Protein AF-A0A395IWH4-F1 (afdb_monomer)

Foldseek 3Di:
DAPQLHPCHPVNDDWPDQDWPDADDQPQAPPWAFRTKTKTWDWDDACRNHHGFIKIKMKMWTWTWDQDPNDIDIDIDIDIDIDTPDDPDDDDDDFDADDDDDDDQDPPDDFFFDKHFQDRPPVPQDPDQSNPHWDWDDWDADPPVRDIDTDTDSARMWTKGQQQQQFAPDDDPRHTDGRRSDMDTGRDYDDPDD

Nearest PDB structures (foldseek):
  1z45-assembly1_A-2  TM=6.308E-01  e=8.284E-07  Saccharomyces cerevisiae
  5fs4-assembly1_A  TM=5.033E-01  e=2.190E+00  Acinetobacter phage AP205
  9hau-assembly1_AA  TM=4.191E-01  e=1.075E+00  Leviviridae sp.
  8uej-assembly1_IN  TM=3.261E-01  e=5.870E+00  Caulobacter phage phiCb5
  6yf9-assembly1_AA  TM=2.683E-01  e=7.307E+00  Leviviridae sp.

Secondary structure (DSSP, 8-state):
--GGGSTT-GGGSPPEEEEEEEE---TT-TT-EEEEEEEEEEEE-TTGGG--SEEEEEEEEEEEEEEETTEEEEEEEEEEEEEEE---------------------SS----EEEEES-S-GGG--S--TTSPPEEEEEEE-TTT--EEEEEESSSEEEEE--TT--B--BTTBPPB-TTS--EEEEES-TT--

Radius of gyration: 18.63 Å; Cα contacts (8 Å, |Δi|>4): 336; chains: 1; bounding box: 50×40×40 Å

Solvent-accessible surface area (backbone atoms only — not comparable to full-atom values): 12086 Å² total; per-residue (Å²): 137,68,62,80,65,29,97,76,13,73,95,74,52,87,57,50,63,82,37,82,69,50,68,50,86,51,85,87,52,78,74,62,46,77,14,55,25,36,35,35,35,43,79,46,53,61,48,54,81,74,41,84,53,31,34,50,34,39,40,35,42,31,38,33,33,32,74,56,97,90,38,83,44,81,44,78,44,77,48,80,47,78,41,78,53,93,76,89,84,90,76,81,76,89,90,76,78,63,85,93,85,87,84,69,86,52,93,82,41,68,84,46,79,46,75,46,39,75,50,74,61,62,96,72,65,59,96,70,36,84,86,46,73,64,39,81,76,46,79,49,72,41,87,89,81,67,49,73,48,75,44,65,38,46,53,45,19,28,40,37,32,40,28,73,82,40,77,43,72,59,54,96,96,41,76,59,38,49,51,45,76,49,68,49,79,44,73,30,69,61,91,82,66,97

Organism: NCBI:txid38457

Mean predicted aligned error: 8.21 Å

Structure (mmCIF, N/CA/C/O backbone):
data_AF-A0A395IWH4-F1
#
_entry.id   AF-A0A395IWH4-F1
#
loop_
_atom_site.group_PDB
_atom_site.id
_atom_site.type_symbol
_atom_site.label_atom_id
_atom_site.label_alt_id
_atom_site.label_comp_id
_atom_site.label_asym_id
_atom_site.label_entity_id
_atom_site.label_seq_id
_atom_site.pdbx_PDB_ins_code
_atom_site.Cartn_x
_atom_site.Cartn_y
_atom_site.Cartn_z
_atom_site.occupancy
_atom_site.B_iso_or_equiv
_atom_site.auth_seq_id
_atom_site.auth_comp_id
_atom_site.auth_asym_id
_atom_site.auth_atom_id
_atom_site.pdbx_PDB_model_num
ATOM 1 N N . MET A 1 1 ? 20.007 2.735 -14.013 1.00 37.28 1 MET A N 1
ATOM 2 C CA . MET A 1 1 ? 18.834 2.925 -13.137 1.00 37.28 1 MET A CA 1
ATOM 3 C C . MET A 1 1 ? 18.070 1.611 -13.089 1.00 37.28 1 MET A C 1
ATOM 5 O O . MET A 1 1 ? 17.666 1.140 -14.145 1.00 37.28 1 MET A O 1
ATOM 9 N N . ARG A 1 2 ? 17.958 0.976 -11.917 1.00 55.38 2 ARG A N 1
ATOM 10 C CA . ARG A 1 2 ? 17.081 -0.186 -11.708 1.00 55.38 2 ARG A CA 1
ATOM 11 C C . ARG A 1 2 ? 15.807 0.338 -11.050 1.00 55.38 2 ARG A C 1
ATOM 13 O O . ARG A 1 2 ? 15.840 0.705 -9.884 1.00 55.38 2 ARG A O 1
ATOM 20 N N . LEU A 1 3 ? 14.730 0.469 -11.822 1.00 58.72 3 LEU A N 1
ATOM 21 C CA . LEU A 1 3 ? 13.421 0.858 -11.289 1.00 58.72 3 LEU A CA 1
ATOM 22 C C . LEU A 1 3 ? 12.760 -0.361 -10.635 1.00 58.72 3 LEU A C 1
ATOM 24 O O . LEU A 1 3 ? 12.904 -1.473 -11.143 1.00 58.72 3 LEU A O 1
ATOM 28 N N . HIS A 1 4 ? 12.055 -0.145 -9.522 1.00 72.19 4 HIS A N 1
ATOM 29 C CA . HIS A 1 4 ? 11.241 -1.156 -8.827 1.00 72.19 4 HIS A CA 1
ATOM 30 C C . HIS A 1 4 ? 11.964 -2.485 -8.517 1.00 72.19 4 HIS A C 1
ATOM 32 O O . HIS A 1 4 ? 11.396 -3.565 -8.678 1.00 72.19 4 HIS A O 1
ATOM 38 N N . GLY A 1 5 ? 13.231 -2.417 -8.094 1.00 65.56 5 GLY A N 1
ATOM 39 C CA . GLY A 1 5 ? 14.006 -3.603 -7.706 1.00 65.56 5 GLY A CA 1
ATOM 40 C C . GLY A 1 5 ? 14.565 -4.421 -8.876 1.00 65.56 5 GLY A C 1
ATOM 41 O O . GLY A 1 5 ? 14.992 -5.549 -8.673 1.00 65.56 5 GLY A O 1
ATOM 42 N N . GLY A 1 6 ? 14.581 -3.873 -10.097 1.00 75.06 6 GLY A N 1
ATOM 43 C CA . GLY A 1 6 ? 15.225 -4.502 -11.252 1.00 75.06 6 GLY A CA 1
ATOM 44 C C . GLY A 1 6 ? 14.256 -5.131 -12.256 1.00 75.06 6 GLY A C 1
ATOM 45 O O . GLY A 1 6 ? 13.043 -4.927 -12.226 1.00 75.06 6 GLY A O 1
ATOM 46 N N . VAL A 1 7 ? 14.802 -5.877 -13.216 1.00 77.50 7 VAL A N 1
ATOM 47 C CA . VAL A 1 7 ? 14.049 -6.452 -14.341 1.00 77.50 7 VAL A CA 1
ATOM 48 C C . VAL A 1 7 ? 13.028 -7.475 -13.840 1.00 77.50 7 VAL A C 1
ATOM 50 O O . VAL A 1 7 ? 11.881 -7.467 -14.308 1.00 77.50 7 VAL A O 1
ATOM 53 N N . LYS A 1 8 ? 13.416 -8.311 -12.869 1.00 82.62 8 LYS A N 1
ATOM 54 C CA . LYS A 1 8 ? 12.564 -9.290 -12.178 1.00 82.62 8 LYS A CA 1
ATOM 55 C C . LYS A 1 8 ? 12.389 -8.966 -10.688 1.00 82.62 8 LYS A C 1
ATOM 57 O O . LYS A 1 8 ? 12.421 -9.874 -9.860 1.00 82.62 8 LYS A O 1
ATOM 62 N N . GLY A 1 9 ? 12.156 -7.692 -10.361 1.00 77.12 9 GLY A N 1
ATOM 63 C CA . GLY A 1 9 ? 11.830 -7.269 -8.994 1.00 77.12 9 GLY A CA 1
ATOM 64 C C . GLY A 1 9 ? 10.640 -8.035 -8.390 1.00 77.12 9 GLY A C 1
ATOM 65 O O . GLY A 1 9 ? 9.872 -8.694 -9.102 1.00 77.12 9 GLY A O 1
ATOM 66 N N . TRP A 1 10 ? 10.460 -7.944 -7.070 1.00 82.50 10 TRP A N 1
ATOM 67 C CA . TRP A 1 10 ? 9.564 -8.826 -6.302 1.00 82.50 10 TRP A CA 1
ATOM 68 C C . TRP A 1 10 ? 8.105 -8.874 -6.785 1.00 82.50 10 TRP A C 1
ATOM 70 O O . TRP A 1 10 ? 7.449 -9.904 -6.633 1.00 82.50 10 TRP A O 1
ATOM 80 N N . GLY A 1 11 ? 7.604 -7.815 -7.433 1.00 79.19 11 GLY A N 1
ATOM 81 C CA . GLY A 1 11 ? 6.266 -7.792 -8.044 1.00 79.19 11 GLY A CA 1
ATOM 82 C C . GLY A 1 11 ? 6.068 -8.781 -9.205 1.00 79.19 11 GLY A C 1
ATOM 83 O O . GLY A 1 11 ? 4.940 -9.003 -9.633 1.00 79.19 11 GLY A O 1
ATOM 84 N N . LYS A 1 12 ? 7.146 -9.389 -9.719 1.00 82.56 12 LYS A N 1
ATOM 85 C CA . LYS A 1 12 ? 7.128 -10.409 -10.786 1.00 82.56 12 LYS A CA 1
ATOM 86 C C . LYS A 1 12 ? 7.523 -11.803 -10.288 1.00 82.56 12 LYS A C 1
ATOM 88 O O . LYS A 1 12 ? 7.665 -12.726 -11.091 1.00 82.56 12 LYS A O 1
ATOM 93 N N . ARG A 1 13 ? 7.759 -11.957 -8.984 1.00 86.06 13 ARG A N 1
ATOM 94 C CA . ARG A 1 13 ? 8.186 -13.214 -8.361 1.00 86.06 13 ARG A CA 1
ATOM 95 C C . ARG A 1 13 ? 6.979 -13.991 -7.842 1.00 86.06 13 ARG A C 1
ATOM 97 O O . ARG A 1 13 ? 5.959 -13.416 -7.478 1.00 86.06 13 ARG A O 1
ATOM 104 N N . PHE A 1 14 ? 7.122 -15.312 -7.768 1.00 90.56 14 PHE A N 1
ATOM 105 C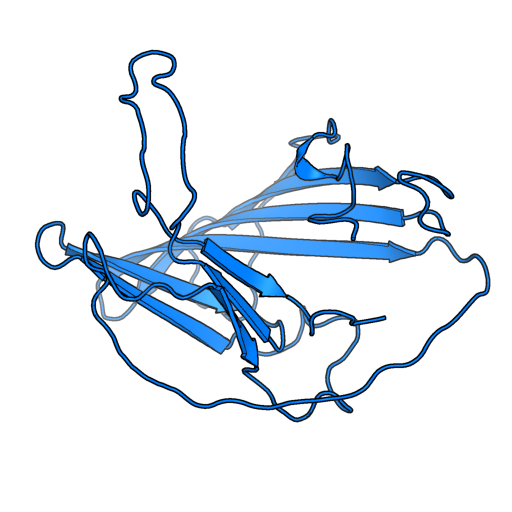 CA . PHE A 1 14 ? 6.177 -16.151 -7.036 1.00 90.56 14 PHE A CA 1
ATOM 106 C C . PHE A 1 14 ? 6.479 -16.083 -5.541 1.00 90.56 14 PHE A C 1
ATOM 108 O O . PHE A 1 14 ? 7.600 -16.368 -5.119 1.00 90.56 14 PHE A O 1
ATOM 115 N N . TRP A 1 15 ? 5.466 -15.725 -4.759 1.00 93.31 15 TRP A N 1
ATOM 116 C CA . TRP A 1 15 ? 5.522 -15.693 -3.303 1.00 93.31 15 TRP A CA 1
ATOM 117 C C . TRP A 1 15 ? 4.958 -16.990 -2.725 1.00 93.31 15 TRP A C 1
ATOM 119 O O . TRP A 1 15 ? 4.010 -17.564 -3.262 1.00 93.31 15 TRP A O 1
ATOM 129 N N . GLN A 1 16 ? 5.515 -17.443 -1.606 1.00 96.31 16 GLN A N 1
ATOM 130 C CA . GLN A 1 16 ? 4.918 -18.502 -0.801 1.00 96.31 16 GLN A CA 1
ATOM 131 C C . GLN A 1 16 ? 3.680 -17.949 -0.088 1.00 96.31 16 GLN A C 1
ATOM 133 O O . GLN A 1 16 ? 3.757 -16.901 0.552 1.00 96.31 16 GLN A O 1
ATOM 138 N N . GLY A 1 17 ? 2.553 -18.656 -0.171 1.00 93.94 17 GLY A N 1
ATOM 139 C CA . GLY A 1 17 ? 1.269 -18.228 0.389 1.00 93.94 17 GLY A CA 1
ATOM 140 C C . GLY A 1 17 ? 0.144 -18.228 -0.658 1.00 93.94 17 GLY A C 1
ATOM 141 O O . GLY A 1 17 ? 0.325 -18.784 -1.741 1.00 93.94 17 GLY A O 1
ATOM 142 N N . PRO A 1 18 ? -1.022 -17.632 -0.347 1.00 94.81 18 PRO A N 1
ATOM 143 C CA . PRO A 1 18 ? -1.354 -17.012 0.938 1.00 94.81 18 PRO A CA 1
ATOM 144 C C . PRO A 1 18 ? -1.459 -18.046 2.066 1.00 94.81 18 PRO A C 1
ATOM 146 O O . PRO A 1 18 ? -2.056 -19.109 1.895 1.00 94.81 18 PRO A O 1
ATOM 149 N N . LYS A 1 19 ? -0.923 -17.721 3.245 1.00 97.25 19 LYS A N 1
ATOM 150 C CA . LYS A 1 19 ? -1.136 -18.492 4.478 1.00 97.25 19 LYS A CA 1
ATOM 151 C C . LYS A 1 19 ? -2.060 -17.719 5.410 1.00 97.25 19 LYS A C 1
ATOM 153 O O . LYS A 1 19 ? -1.786 -16.566 5.718 1.00 97.25 19 LYS A O 1
ATOM 158 N N . LEU A 1 20 ? -3.125 -18.352 5.903 1.00 96.44 20 LEU A N 1
ATOM 159 C CA . LEU A 1 20 ? -3.961 -17.761 6.951 1.00 96.44 20 LEU A CA 1
ATOM 160 C C . LEU A 1 20 ? -3.145 -17.605 8.240 1.00 96.44 20 LEU A C 1
ATOM 162 O O . LEU A 1 20 ? -2.591 -18.583 8.746 1.00 96.44 20 LEU A O 1
ATOM 166 N N . VAL A 1 21 ? -3.102 -16.386 8.779 1.00 96.38 21 VAL A N 1
ATOM 167 C CA . VAL A 1 21 ? -2.396 -16.064 10.036 1.00 96.38 21 VAL A CA 1
ATOM 168 C C . VAL A 1 21 ? -3.345 -15.608 11.145 1.00 96.38 21 VAL A C 1
ATOM 170 O O . VAL A 1 21 ? -2.930 -15.011 12.134 1.00 96.38 21 VAL A O 1
ATOM 173 N N . GLY A 1 22 ? -4.625 -15.956 11.004 1.00 95.06 22 GLY A N 1
ATOM 174 C CA . GLY A 1 22 ? -5.661 -15.677 11.990 1.00 95.06 22 GLY A CA 1
ATOM 175 C C . GLY A 1 22 ? -6.139 -14.232 11.943 1.00 95.06 22 GLY A C 1
ATOM 176 O O . GLY A 1 22 ? -6.049 -13.574 10.908 1.00 95.06 22 GLY A O 1
ATOM 177 N N . LYS A 1 23 ? -6.699 -13.775 13.065 1.00 96.25 23 LYS A N 1
ATOM 178 C CA . LYS A 1 23 ? -7.136 -12.391 13.227 1.00 96.25 23 LYS A CA 1
ATOM 179 C C . LYS A 1 23 ? -6.006 -11.542 13.787 1.00 96.25 23 LYS A C 1
ATOM 181 O O . LYS A 1 23 ? -5.387 -11.945 14.771 1.00 96.25 23 LYS A O 1
ATOM 186 N N . ARG A 1 24 ? -5.767 -10.379 13.189 1.00 94.25 24 ARG A N 1
ATOM 187 C CA . ARG A 1 24 ? -4.801 -9.386 13.669 1.00 94.25 24 ARG A CA 1
ATOM 188 C C . ARG A 1 24 ? -5.475 -8.036 13.860 1.00 94.25 24 ARG A C 1
ATOM 190 O O . ARG A 1 24 ? -6.416 -7.685 13.151 1.00 94.25 24 ARG A O 1
ATOM 197 N N . GLU A 1 25 ? -4.947 -7.275 14.805 1.00 93.12 25 GLU A N 1
ATOM 198 C CA . GLU A 1 25 ? -5.228 -5.847 14.919 1.00 93.12 25 GLU A CA 1
ATOM 199 C C . GLU A 1 25 ? -4.341 -5.062 13.943 1.00 93.12 25 GLU A C 1
ATOM 201 O O . GLU A 1 25 ? -3.308 -5.559 13.485 1.00 93.12 25 GLU A O 1
ATOM 206 N N . ILE A 1 26 ? -4.747 -3.834 13.623 1.00 89.75 26 ILE A N 1
ATOM 207 C CA . ILE A 1 26 ? -3.923 -2.880 12.876 1.00 89.75 26 ILE A CA 1
ATOM 208 C C . ILE A 1 26 ? -3.542 -1.771 13.865 1.00 89.75 26 ILE A C 1
ATOM 210 O O . ILE A 1 26 ? -4.442 -1.071 14.338 1.00 89.75 26 ILE A O 1
ATOM 214 N N . PRO A 1 27 ? -2.250 -1.600 14.208 1.00 87.62 27 PRO A N 1
ATOM 215 C CA . PRO A 1 27 ? -1.815 -0.531 15.102 1.00 87.62 27 PRO A CA 1
ATOM 216 C C . PRO A 1 27 ? -2.345 0.836 14.653 1.00 87.62 27 PRO A C 1
ATOM 218 O O . PRO A 1 27 ? -2.270 1.185 13.479 1.00 87.62 27 PRO A O 1
ATOM 221 N N . GLY A 1 28 ? -2.920 1.600 15.584 1.00 86.25 28 GLY A N 1
ATOM 222 C CA . GLY A 1 28 ? -3.538 2.900 15.295 1.00 86.25 28 GLY A CA 1
ATOM 223 C C . GLY A 1 28 ? -4.963 2.847 14.722 1.00 86.25 28 GLY A C 1
ATOM 224 O O . GLY A 1 28 ? -5.556 3.902 14.508 1.00 86.25 28 GLY A O 1
ATOM 225 N N . VAL A 1 29 ? -5.543 1.659 14.507 1.00 89.81 29 VAL A N 1
ATOM 226 C CA . VAL A 1 29 ? -6.947 1.485 14.095 1.00 89.81 29 VAL A CA 1
ATOM 227 C C . VAL A 1 29 ? -7.752 0.873 15.241 1.00 89.81 29 VAL A C 1
ATOM 229 O O . VAL A 1 29 ? -7.743 -0.335 15.466 1.00 89.81 29 VAL A O 1
ATOM 232 N N . GLU A 1 30 ? -8.482 1.714 15.968 1.00 91.00 30 GLU A N 1
ATOM 233 C CA . GLU A 1 30 ? -9.310 1.279 17.096 1.00 91.00 30 GLU A CA 1
ATOM 234 C C . GLU A 1 30 ? -10.661 0.704 16.647 1.00 91.00 30 GLU A C 1
ATOM 236 O O . GLU A 1 30 ? -11.307 1.230 15.740 1.00 91.00 30 GLU A O 1
ATOM 241 N N . GLY A 1 31 ? -11.137 -0.350 17.318 1.00 91.88 31 GLY A N 1
ATOM 242 C CA . GLY A 1 31 ? -12.472 -0.907 17.068 1.00 91.88 31 GLY A CA 1
ATOM 243 C C . GLY A 1 31 ? -12.623 -1.597 15.709 1.00 91.88 31 GLY A C 1
ATOM 244 O O . GLY A 1 31 ? -13.700 -1.544 15.114 1.00 91.88 31 GLY A O 1
ATOM 245 N N . LEU A 1 32 ? -11.552 -2.217 15.203 1.00 95.00 32 LEU A N 1
ATOM 246 C CA . LEU A 1 32 ? -11.588 -3.015 13.980 1.00 95.00 32 LEU A CA 1
ATOM 247 C C . LEU A 1 32 ? -12.459 -4.270 14.182 1.00 95.00 32 LEU A C 1
ATOM 249 O O . LEU A 1 32 ? -12.134 -5.159 14.965 1.00 95.00 32 LEU A O 1
ATOM 253 N N . GLU A 1 33 ? -13.557 -4.362 13.441 1.00 95.62 33 GLU A N 1
ATOM 254 C CA . GLU A 1 33 ? -14.378 -5.564 13.317 1.00 95.62 33 GLU A CA 1
ATOM 255 C C . GLU A 1 33 ? -13.847 -6.435 12.163 1.00 95.62 33 GLU A C 1
ATOM 257 O O . GLU A 1 33 ? -13.644 -5.951 11.048 1.00 95.62 33 GLU A O 1
ATOM 262 N N . GLY A 1 34 ? -13.641 -7.734 12.402 1.00 93.81 34 GLY A N 1
ATOM 263 C CA . GLY A 1 34 ? -13.010 -8.647 11.436 1.00 93.81 34 GLY A CA 1
ATOM 264 C C . GLY A 1 34 ? -11.556 -8.918 11.806 1.00 93.81 34 GLY A C 1
ATOM 265 O O . GLY A 1 34 ? -11.305 -9.469 12.881 1.00 93.81 34 GLY A O 1
ATOM 266 N N . GLY A 1 35 ? -10.625 -8.541 10.929 1.00 94.25 35 GLY A N 1
ATOM 267 C CA . GLY A 1 35 ? -9.184 -8.674 11.138 1.00 94.25 35 GLY A CA 1
ATOM 268 C C . GLY A 1 35 ? -8.586 -9.927 10.513 1.00 94.25 35 GLY A C 1
ATOM 269 O O . GLY A 1 35 ? -7.460 -10.270 10.846 1.00 94.25 35 GLY A O 1
ATOM 270 N N . GLU A 1 36 ? -9.315 -10.644 9.654 1.00 96.94 36 GLU A N 1
ATOM 271 C CA . GLU A 1 36 ? -8.791 -11.815 8.954 1.00 96.94 36 GLU A CA 1
ATOM 272 C C . GLU A 1 36 ? -7.544 -11.444 8.141 1.00 96.94 36 GLU A C 1
ATOM 274 O O . GLU A 1 36 ? -7.566 -10.514 7.325 1.00 96.94 36 GLU A O 1
ATOM 279 N N . SER A 1 37 ? -6.464 -12.195 8.365 1.00 96.44 37 SER A N 1
ATOM 280 C CA . SER A 1 37 ? -5.157 -11.886 7.801 1.00 96.44 37 SER A CA 1
ATOM 281 C C . SER A 1 37 ? -4.553 -13.038 7.008 1.00 96.44 37 SER A C 1
ATOM 283 O O . SER A 1 37 ? -4.650 -14.213 7.387 1.00 96.44 37 SER A O 1
ATOM 285 N N . VAL A 1 38 ? -3.854 -12.678 5.932 1.00 96.94 38 VAL A N 1
ATOM 286 C CA . VAL A 1 38 ? -3.044 -13.590 5.119 1.00 96.94 38 VAL A CA 1
ATOM 287 C C . VAL A 1 38 ? -1.607 -13.097 5.022 1.00 96.94 38 VAL A C 1
ATOM 289 O O . VAL A 1 38 ? -1.363 -11.903 4.877 1.00 96.94 38 VAL A O 1
ATOM 292 N N . GLU A 1 39 ? -0.663 -14.027 5.087 1.00 96.44 39 GLU A N 1
ATOM 293 C CA . GLU A 1 39 ? 0.768 -13.776 4.947 1.00 96.44 39 GLU A CA 1
ATOM 294 C C . GLU A 1 39 ? 1.281 -14.344 3.622 1.00 96.44 39 GLU A C 1
ATOM 296 O O . GLU A 1 39 ? 0.935 -15.466 3.227 1.00 96.44 39 GLU A O 1
ATOM 301 N N . PHE A 1 40 ? 2.147 -13.570 2.976 1.00 94.19 40 PHE A N 1
ATOM 302 C CA . PHE A 1 40 ? 2.987 -13.984 1.864 1.00 94.19 40 PHE A C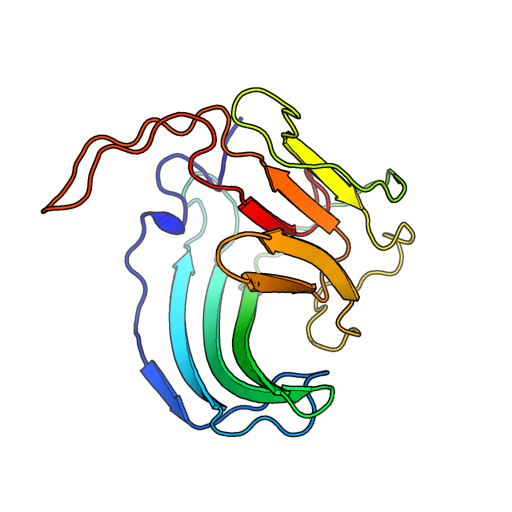A 1
ATOM 303 C C . PHE A 1 40 ? 4.452 -13.893 2.281 1.00 94.19 40 PHE A C 1
ATOM 305 O O . PHE A 1 40 ? 4.825 -12.986 3.024 1.00 94.19 40 PHE A O 1
ATOM 312 N N . ARG A 1 41 ? 5.289 -14.811 1.792 1.00 92.19 41 ARG A N 1
ATOM 313 C CA . ARG A 1 41 ? 6.738 -14.800 2.034 1.00 92.19 41 ARG A CA 1
ATOM 314 C C . ARG A 1 41 ? 7.534 -14.962 0.750 1.00 92.19 41 ARG A C 1
ATOM 316 O O . ARG A 1 41 ? 7.135 -15.712 -0.140 1.00 92.19 41 ARG A O 1
ATOM 323 N N . LEU A 1 42 ? 8.681 -14.307 0.686 1.00 90.75 42 LEU A N 1
ATOM 324 C CA . LEU A 1 42 ? 9.655 -14.433 -0.387 1.00 90.75 42 LEU A CA 1
ATOM 325 C C . LEU A 1 42 ? 11.046 -14.468 0.239 1.00 90.75 42 LEU A C 1
ATOM 327 O O . LEU A 1 42 ? 11.339 -13.683 1.133 1.00 90.75 42 LEU A O 1
ATOM 331 N N . ARG A 1 43 ? 11.890 -15.374 -0.245 1.00 88.75 43 ARG A N 1
ATOM 332 C CA . ARG A 1 43 ? 13.324 -15.333 0.020 1.00 88.75 43 ARG A CA 1
ATOM 333 C C . ARG A 1 43 ? 14.018 -14.799 -1.225 1.00 88.75 43 ARG A C 1
ATOM 335 O O . ARG A 1 43 ? 13.784 -15.331 -2.313 1.00 88.75 43 ARG A O 1
ATOM 342 N N . ASP A 1 44 ? 14.805 -13.749 -1.050 1.00 83.81 44 ASP A N 1
ATOM 343 C CA . ASP A 1 44 ? 15.610 -13.111 -2.088 1.00 83.81 44 ASP A CA 1
ATOM 344 C C . ASP A 1 44 ? 17.078 -13.405 -1.785 1.00 83.81 44 ASP A C 1
ATOM 346 O O . ASP A 1 44 ? 17.592 -12.982 -0.753 1.00 83.81 44 ASP A O 1
ATOM 350 N N . GLU A 1 45 ? 17.714 -14.238 -2.604 1.00 86.50 45 GLU A N 1
ATOM 351 C CA . GLU A 1 45 ? 19.067 -14.735 -2.334 1.00 86.50 45 GLU A CA 1
ATOM 352 C C . GLU A 1 45 ? 20.131 -13.684 -2.694 1.00 86.50 45 GLU A C 1
ATOM 354 O O . GLU A 1 45 ? 19.916 -12.838 -3.561 1.00 86.50 45 GLU A O 1
ATOM 359 N N . ASP A 1 46 ? 21.307 -13.773 -2.067 1.00 81.06 46 ASP A N 1
ATOM 360 C CA . ASP A 1 46 ? 22.441 -12.883 -2.361 1.00 81.06 46 ASP A CA 1
ATOM 361 C C . ASP A 1 46 ? 22.757 -12.813 -3.866 1.00 81.06 46 ASP A C 1
ATOM 363 O O . ASP A 1 46 ? 22.905 -13.830 -4.552 1.00 81.06 46 ASP A O 1
ATOM 367 N N . GLY A 1 47 ? 22.871 -11.588 -4.383 1.00 78.12 47 GLY A N 1
ATOM 368 C CA . GLY A 1 47 ? 23.162 -11.305 -5.784 1.00 78.12 47 GLY A CA 1
ATOM 369 C C . GLY A 1 47 ? 21.941 -11.284 -6.710 1.00 78.12 47 GLY A C 1
ATOM 370 O O . GLY A 1 47 ? 22.108 -10.961 -7.893 1.00 78.12 47 GLY A O 1
ATOM 371 N N . GLU A 1 48 ? 20.730 -11.581 -6.224 1.00 77.19 48 GLU A N 1
ATOM 372 C CA . GLU A 1 48 ? 19.493 -11.472 -7.011 1.00 77.19 48 GLU A CA 1
ATOM 373 C C . GLU A 1 48 ? 19.269 -10.036 -7.494 1.00 77.19 48 GLU A C 1
ATOM 375 O O . GLU A 1 48 ? 19.497 -9.055 -6.786 1.00 77.19 48 GLU A O 1
ATOM 380 N N . GLU A 1 49 ? 18.926 -9.906 -8.779 1.00 82.69 49 GLU A N 1
ATOM 381 C CA . GLU A 1 49 ? 18.906 -8.626 -9.501 1.00 82.69 49 GLU A CA 1
ATOM 382 C C . GLU A 1 49 ? 20.160 -7.758 -9.266 1.00 82.69 49 GLU A C 1
ATOM 384 O O . GLU A 1 49 ? 20.113 -6.563 -9.521 1.00 82.69 49 GLU A O 1
ATOM 389 N N . GLY A 1 50 ? 21.291 -8.345 -8.844 1.00 76.81 50 GLY A N 1
ATOM 390 C CA . GLY A 1 50 ? 22.562 -7.699 -8.522 1.00 76.81 50 GLY A CA 1
ATOM 391 C C . GLY A 1 50 ? 22.598 -6.901 -7.215 1.00 76.81 50 GLY A C 1
ATOM 392 O O . GLY A 1 50 ? 23.412 -5.977 -7.145 1.00 76.81 50 GLY A O 1
ATOM 393 N N . TYR A 1 51 ? 21.728 -7.196 -6.246 1.00 76.56 51 TYR A N 1
ATOM 394 C CA . TYR A 1 51 ? 21.765 -6.634 -4.891 1.00 76.56 51 TYR A CA 1
ATOM 395 C C . TYR A 1 51 ? 22.490 -7.594 -3.932 1.00 76.56 51 TYR A C 1
ATOM 397 O O . TYR A 1 51 ? 22.288 -8.802 -4.035 1.00 76.56 51 TYR A O 1
ATOM 405 N N . PRO A 1 52 ? 23.376 -7.098 -3.048 1.00 79.44 52 PRO A N 1
ATOM 406 C CA . PRO A 1 52 ? 24.059 -7.943 -2.077 1.00 79.44 52 PRO A CA 1
ATOM 407 C C . PRO A 1 52 ? 23.146 -8.306 -0.902 1.00 79.44 52 PRO A C 1
ATOM 409 O O . PRO A 1 52 ? 22.270 -7.526 -0.525 1.00 79.44 52 PRO A O 1
ATOM 412 N N . GLY A 1 53 ? 23.435 -9.446 -0.288 1.00 75.56 53 GLY A N 1
ATOM 413 C CA . GLY A 1 53 ? 22.779 -9.928 0.918 1.00 75.56 53 GLY A CA 1
ATOM 414 C C . GLY A 1 53 ? 21.541 -10.761 0.625 1.00 75.56 53 GLY A C 1
ATOM 415 O O . GLY A 1 53 ? 20.868 -10.604 -0.389 1.00 75.56 53 GLY A O 1
ATOM 416 N N . THR A 1 54 ? 21.250 -11.693 1.531 1.00 78.75 54 THR A N 1
ATOM 417 C CA . THR A 1 54 ? 20.032 -12.504 1.456 1.00 78.75 54 THR A CA 1
ATOM 418 C C . THR A 1 54 ? 18.947 -11.892 2.331 1.00 78.75 54 THR A C 1
ATOM 420 O O . THR A 1 54 ? 19.191 -11.572 3.497 1.00 78.75 54 THR A O 1
ATOM 423 N N . LEU A 1 55 ? 17.741 -11.765 1.783 1.00 78.19 55 LEU A N 1
ATOM 424 C CA . LEU A 1 55 ? 16.581 -11.196 2.458 1.00 78.19 55 LEU A CA 1
ATOM 425 C C . LEU A 1 55 ? 15.486 -12.246 2.633 1.00 78.19 55 LEU A C 1
ATOM 427 O O . LEU A 1 55 ? 15.060 -12.889 1.674 1.00 78.19 55 LEU A O 1
ATOM 431 N N . ASP A 1 56 ? 14.971 -12.359 3.855 1.00 78.88 56 ASP A N 1
ATOM 432 C CA . ASP A 1 56 ? 13.674 -12.984 4.102 1.00 78.88 56 ASP A CA 1
ATOM 433 C C . ASP A 1 56 ? 12.616 -11.883 4.205 1.00 78.88 56 ASP A C 1
ATOM 435 O O . ASP A 1 56 ? 12.637 -11.046 5.113 1.00 78.88 56 ASP A O 1
ATOM 439 N N . VAL A 1 57 ? 11.686 -11.883 3.255 1.00 84.38 57 VAL A N 1
ATOM 440 C CA . VAL A 1 57 ? 10.626 -10.885 3.120 1.00 84.38 57 VAL A CA 1
ATOM 441 C C . VAL A 1 57 ? 9.287 -11.516 3.463 1.00 84.38 57 VAL A C 1
ATOM 443 O O . VAL A 1 57 ? 8.963 -12.618 3.012 1.00 84.38 57 VAL A O 1
ATOM 446 N N . SER A 1 58 ? 8.467 -10.798 4.222 1.00 85.62 58 SER A N 1
ATOM 447 C CA . SER A 1 58 ? 7.070 -11.151 4.439 1.00 85.62 58 SER A CA 1
ATOM 448 C C . SER A 1 58 ? 6.152 -9.944 4.301 1.00 85.62 58 SER A C 1
ATOM 450 O O . SER A 1 58 ? 6.526 -8.815 4.621 1.00 85.62 58 SER A O 1
ATOM 452 N N . VAL A 1 59 ? 4.947 -10.196 3.791 1.00 88.12 59 VAL A N 1
ATOM 453 C CA . VAL A 1 59 ? 3.877 -9.204 3.673 1.00 88.12 59 VAL A CA 1
ATOM 454 C C . VAL A 1 59 ? 2.627 -9.792 4.304 1.00 88.12 59 VAL A C 1
ATOM 456 O O . VAL A 1 59 ? 2.191 -10.880 3.918 1.00 88.12 59 VAL A O 1
ATOM 459 N N . VAL A 1 60 ? 2.037 -9.077 5.256 1.00 90.88 60 VA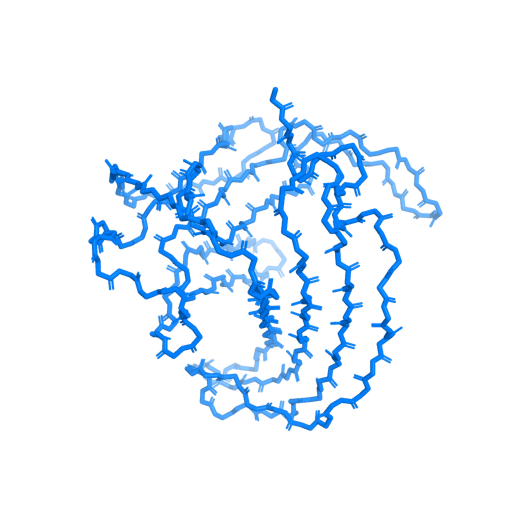L A N 1
ATOM 460 C CA . VAL A 1 60 ? 0.764 -9.452 5.871 1.00 90.88 60 VAL A CA 1
ATOM 461 C C . VAL A 1 60 ? -0.312 -8.467 5.445 1.00 90.88 60 VAL A C 1
ATOM 463 O O . VAL A 1 60 ? -0.188 -7.263 5.659 1.00 90.88 60 VAL A O 1
ATOM 466 N N . TYR A 1 61 ? -1.394 -8.995 4.881 1.00 91.31 61 TYR A N 1
ATOM 467 C CA . TYR A 1 61 ? -2.611 -8.242 4.606 1.00 91.31 61 TYR A CA 1
ATOM 468 C C . TYR A 1 61 ? -3.638 -8.551 5.684 1.00 91.31 61 TYR A C 1
ATOM 470 O O . TYR A 1 61 ? -3.900 -9.722 5.953 1.00 91.31 61 TYR A O 1
ATOM 478 N N . THR A 1 62 ? -4.246 -7.516 6.255 1.00 93.44 62 THR A N 1
ATOM 479 C CA . THR A 1 62 ? -5.320 -7.619 7.252 1.00 93.44 62 THR A CA 1
ATOM 480 C C . THR A 1 62 ? -6.516 -6.826 6.759 1.00 93.44 62 THR A C 1
ATOM 482 O O . THR A 1 62 ? -6.378 -5.649 6.436 1.00 93.44 62 THR A O 1
ATOM 485 N N . THR A 1 63 ? -7.700 -7.433 6.711 1.00 95.56 63 THR A N 1
ATOM 486 C CA . THR A 1 63 ? -8.924 -6.721 6.320 1.00 95.56 63 THR A CA 1
ATOM 487 C C . THR A 1 63 ? -9.923 -6.652 7.460 1.00 95.56 63 THR A C 1
ATOM 489 O O . THR A 1 63 ? -10.023 -7.557 8.285 1.00 95.56 63 THR A O 1
ATOM 492 N N . GLY A 1 64 ? -10.688 -5.570 7.503 1.00 95.44 64 GLY A N 1
ATOM 493 C CA . GLY A 1 64 ? -11.773 -5.432 8.455 1.00 95.44 64 GLY A CA 1
ATOM 494 C C . GLY A 1 64 ? -12.660 -4.240 8.149 1.00 95.44 64 GLY A C 1
ATOM 495 O O . GLY A 1 64 ? -12.584 -3.611 7.088 1.00 95.44 64 GLY A O 1
ATOM 496 N N . LYS A 1 65 ? -13.528 -3.942 9.104 1.00 96.50 65 LYS A N 1
ATOM 497 C CA . LYS A 1 65 ? -14.440 -2.809 9.092 1.00 96.50 65 LYS A CA 1
ATOM 498 C C . LYS A 1 65 ? -14.240 -1.982 10.348 1.00 96.50 65 LYS A C 1
ATOM 500 O O . LYS A 1 65 ? -13.902 -2.516 11.395 1.00 96.50 65 LYS A O 1
ATOM 505 N N . GLN A 1 66 ? -14.483 -0.687 10.254 1.00 94.00 66 GLN A N 1
ATOM 506 C CA . GLN A 1 66 ? -14.428 0.220 11.396 1.00 94.00 66 GLN A CA 1
ATOM 507 C C . GLN A 1 66 ? -15.615 1.177 11.329 1.00 94.00 66 GLN A C 1
ATOM 509 O O . GLN A 1 66 ? -16.103 1.490 10.242 1.00 94.00 66 GLN A O 1
ATOM 514 N N . LYS A 1 67 ? -16.085 1.665 12.479 1.00 92.50 67 LYS A N 1
ATOM 515 C CA . LYS A 1 67 ? -17.025 2.789 12.524 1.00 92.50 67 LYS A CA 1
ATOM 516 C C . LYS A 1 67 ? -16.273 4.087 12.774 1.00 92.50 67 LYS A C 1
ATOM 518 O O . LYS A 1 67 ? -15.697 4.265 13.840 1.00 92.50 67 LYS A O 1
ATOM 523 N N . LEU A 1 68 ? -16.347 5.017 11.827 1.00 86.12 68 LEU A N 1
ATOM 524 C CA . LEU A 1 68 ? -15.771 6.353 11.948 1.00 86.12 68 LEU A CA 1
ATOM 525 C C . LEU A 1 68 ? -16.854 7.401 11.680 1.00 86.12 68 LEU A C 1
ATOM 527 O O . LEU A 1 68 ? -17.529 7.364 10.652 1.00 86.12 68 LEU A O 1
ATOM 531 N N . GLY A 1 69 ? -17.075 8.315 12.631 1.00 85.94 69 GLY A N 1
ATOM 532 C CA . GLY A 1 69 ? -18.106 9.357 12.502 1.00 85.94 69 GLY A CA 1
ATOM 533 C C . GLY A 1 69 ? -19.520 8.807 12.261 1.00 85.94 69 GLY A C 1
ATOM 534 O O . GLY A 1 69 ? -20.295 9.402 11.516 1.00 85.94 69 GLY A O 1
ATOM 535 N N . GLY A 1 70 ? -19.839 7.638 12.829 1.00 86.94 70 GLY A N 1
ATOM 536 C CA . GLY A 1 70 ? -21.129 6.962 12.647 1.00 86.94 70 GLY A CA 1
ATOM 537 C C . GLY A 1 70 ? -21.298 6.215 11.317 1.00 86.94 70 GLY A C 1
ATOM 538 O O . GLY A 1 70 ? -22.350 5.618 11.099 1.00 86.94 70 GLY A O 1
ATOM 539 N N . LYS A 1 71 ? -20.284 6.205 10.442 1.00 88.12 71 LYS A N 1
ATOM 540 C CA . LYS A 1 71 ? -20.286 5.461 9.175 1.00 88.12 71 LYS A CA 1
ATOM 541 C C . LYS A 1 71 ? -19.400 4.225 9.272 1.00 88.12 71 LYS A C 1
ATOM 543 O O . LYS A 1 71 ? -18.335 4.277 9.878 1.00 88.12 71 LYS A O 1
ATOM 548 N N . GLU A 1 72 ? -19.833 3.130 8.656 1.00 93.31 72 GLU A N 1
ATOM 549 C CA . GLU A 1 72 ? -18.980 1.958 8.446 1.00 93.31 72 GLU A CA 1
ATOM 550 C C . GLU A 1 72 ? -17.995 2.244 7.303 1.00 93.31 72 GLU A C 1
ATOM 552 O O . GLU A 1 72 ? -18.399 2.692 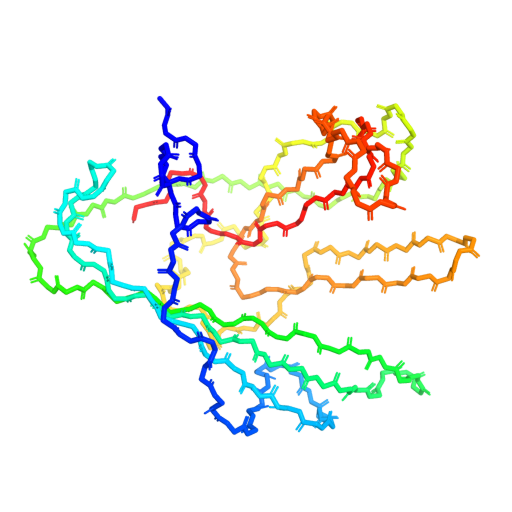6.228 1.00 93.31 72 GLU A O 1
ATOM 557 N N . ILE A 1 73 ? -16.715 1.968 7.534 1.00 91.56 73 ILE A N 1
ATOM 558 C CA . ILE A 1 73 ? -15.649 2.020 6.534 1.00 91.56 73 ILE A CA 1
ATOM 559 C C . ILE A 1 73 ? -14.981 0.650 6.418 1.00 91.56 73 ILE A C 1
ATOM 561 O O . ILE A 1 73 ? -14.957 -0.122 7.377 1.00 91.56 73 ILE A O 1
ATOM 565 N N . ARG A 1 74 ? -14.433 0.345 5.239 1.00 94.06 74 ARG A N 1
ATOM 566 C CA . ARG A 1 74 ? -13.588 -0.837 5.020 1.00 94.06 74 ARG A CA 1
ATOM 567 C C . ARG A 1 74 ? -12.132 -0.450 5.224 1.00 94.06 74 ARG A C 1
ATOM 569 O O . ARG A 1 74 ? -11.706 0.585 4.722 1.00 94.06 74 ARG A O 1
ATOM 576 N N . VAL A 1 75 ? -11.389 -1.298 5.921 1.00 91.19 75 VAL A N 1
ATOM 577 C CA . VAL A 1 75 ? -9.974 -1.094 6.228 1.00 91.19 75 VAL A CA 1
ATOM 578 C C . VAL A 1 75 ? -9.165 -2.233 5.616 1.00 91.19 75 VAL A C 1
ATOM 580 O O . VAL A 1 75 ? -9.544 -3.405 5.711 1.00 91.19 75 VAL A O 1
ATOM 583 N N . LEU A 1 76 ? -8.049 -1.875 4.987 1.00 91.50 76 LEU A N 1
ATOM 584 C CA . LEU A 1 76 ? -7.008 -2.795 4.549 1.00 91.50 76 LEU A CA 1
ATOM 585 C C . LEU A 1 76 ? -5.694 -2.344 5.189 1.00 91.50 76 LEU A C 1
ATOM 587 O O . LEU A 1 76 ? -5.187 -1.274 4.868 1.00 91.50 76 LEU A O 1
ATOM 591 N N . GLY A 1 77 ? -5.170 -3.150 6.105 1.00 83.81 77 GLY A N 1
ATOM 592 C CA . GLY A 1 77 ? -3.823 -3.007 6.644 1.00 83.81 77 GLY A CA 1
ATOM 593 C C . GLY A 1 77 ? -2.838 -3.827 5.820 1.00 83.81 77 GLY A C 1
ATOM 594 O O . GLY A 1 77 ? -3.150 -4.954 5.429 1.00 83.81 77 GLY A O 1
ATOM 595 N N . ILE A 1 78 ? -1.660 -3.261 5.573 1.00 85.62 78 ILE A N 1
ATOM 596 C CA . ILE A 1 78 ? -0.548 -3.929 4.898 1.00 85.62 78 ILE A CA 1
ATOM 597 C C . ILE A 1 78 ? 0.685 -3.736 5.775 1.00 85.62 78 ILE A C 1
ATOM 599 O O . ILE A 1 78 ? 1.083 -2.603 6.032 1.00 85.62 78 ILE A O 1
ATOM 603 N N . GLU A 1 79 ? 1.264 -4.831 6.253 1.00 83.12 79 GLU A N 1
ATOM 604 C CA . GLU A 1 79 ? 2.489 -4.831 7.052 1.00 83.12 79 GLU A CA 1
ATOM 605 C C . GLU A 1 79 ? 3.596 -5.508 6.246 1.00 83.12 79 GLU A C 1
ATOM 607 O O . GLU A 1 79 ? 3.441 -6.654 5.820 1.00 83.12 79 GLU A O 1
ATOM 612 N N . TYR A 1 80 ? 4.704 -4.799 6.042 1.00 79.75 80 TYR A N 1
ATOM 613 C CA . TYR A 1 80 ? 5.908 -5.339 5.420 1.00 79.75 80 TYR A CA 1
ATOM 614 C C . TYR A 1 80 ? 6.948 -5.628 6.500 1.00 79.75 80 TYR A C 1
ATOM 616 O O . TYR A 1 80 ? 7.172 -4.811 7.392 1.00 79.75 80 TYR A O 1
ATOM 624 N N . GLU A 1 81 ? 7.616 -6.771 6.394 1.00 81.44 81 GLU A N 1
ATOM 625 C CA . GLU A 1 81 ? 8.802 -7.083 7.184 1.00 81.44 81 GLU A CA 1
ATOM 626 C C . GLU A 1 81 ? 9.882 -7.633 6.254 1.00 81.44 81 GLU A C 1
ATOM 628 O O . GLU A 1 81 ? 9.659 -8.605 5.532 1.00 81.44 81 GLU A O 1
ATOM 633 N N . VAL A 1 82 ? 11.057 -7.009 6.284 1.00 75.00 82 VAL A N 1
ATOM 634 C CA . VAL A 1 82 ? 12.249 -7.440 5.549 1.00 75.00 82 VAL A CA 1
ATOM 635 C C . VAL A 1 82 ? 13.341 -7.699 6.576 1.00 75.00 82 VAL A C 1
ATOM 637 O O . VAL A 1 82 ? 13.655 -6.826 7.383 1.00 75.00 82 VAL A O 1
ATOM 640 N N . LYS A 1 83 ? 13.909 -8.903 6.565 1.00 76.75 83 LYS A N 1
ATOM 641 C CA . LYS A 1 83 ? 15.011 -9.292 7.446 1.00 76.75 83 LYS A CA 1
ATOM 642 C C . LYS A 1 83 ? 16.253 -9.556 6.614 1.00 76.75 83 L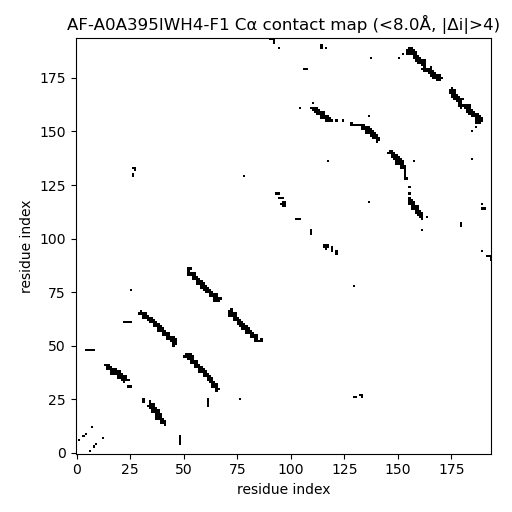YS A C 1
ATOM 644 O O . LYS A 1 83 ? 16.249 -10.459 5.781 1.00 76.75 83 LYS A O 1
ATOM 649 N N . LEU A 1 84 ? 17.309 -8.795 6.885 1.00 67.75 84 LEU A N 1
ATOM 650 C CA . LEU A 1 84 ? 18.655 -9.152 6.453 1.00 67.75 84 LEU A CA 1
ATOM 651 C C . LEU A 1 84 ? 19.089 -10.422 7.181 1.00 67.75 84 LEU A C 1
ATOM 653 O O . LEU A 1 84 ? 19.001 -10.518 8.408 1.00 67.75 84 LEU A O 1
ATOM 657 N N . VAL A 1 85 ? 19.565 -11.389 6.412 1.00 68.06 85 VAL A N 1
ATOM 658 C CA . VAL A 1 85 ? 20.335 -12.508 6.940 1.00 68.06 85 VAL A CA 1
ATOM 659 C C . VAL A 1 85 ? 21.781 -12.018 7.038 1.00 68.06 85 VAL A C 1
ATOM 661 O O . VAL A 1 85 ? 22.377 -11.717 6.011 1.00 68.06 85 VAL A O 1
ATOM 664 N N . ASP A 1 86 ? 22.295 -11.872 8.265 1.00 55.06 86 ASP A N 1
ATOM 665 C CA . ASP A 1 86 ? 23.588 -11.236 8.590 1.00 55.06 86 ASP A CA 1
ATOM 666 C C . ASP A 1 86 ? 24.734 -11.624 7.633 1.00 55.06 86 ASP A C 1
ATOM 668 O O . ASP A 1 86 ? 25.130 -12.792 7.562 1.00 55.06 86 ASP A O 1
ATOM 672 N N . ASP A 1 87 ? 25.259 -10.629 6.909 1.00 55.44 87 ASP A N 1
ATOM 673 C CA . ASP A 1 87 ? 26.338 -10.753 5.921 1.00 55.44 87 ASP A CA 1
ATOM 674 C C . ASP A 1 87 ? 27.464 -9.694 6.072 1.00 55.44 87 ASP A C 1
ATOM 676 O O . ASP A 1 87 ? 28.442 -9.703 5.313 1.00 55.44 87 ASP A O 1
ATOM 680 N N . GLY A 1 88 ? 27.384 -8.818 7.085 1.00 51.59 88 GLY A N 1
ATOM 681 C CA . GLY A 1 88 ? 28.500 -7.994 7.569 1.00 51.59 88 GLY A CA 1
ATOM 682 C C . GLY A 1 88 ? 28.889 -6.719 6.792 1.00 51.59 88 GLY A C 1
ATOM 683 O O . GLY A 1 88 ? 30.062 -6.337 6.862 1.00 51.59 88 GLY A O 1
ATOM 684 N N . LYS A 1 89 ? 27.991 -6.026 6.067 1.00 48.34 89 LYS A N 1
ATOM 685 C CA . LYS A 1 89 ? 28.328 -4.778 5.324 1.00 48.34 89 LYS A CA 1
ATOM 686 C C . LYS A 1 89 ? 27.289 -3.653 5.530 1.00 48.34 89 LYS A C 1
ATOM 688 O O . LYS A 1 89 ? 26.101 -3.905 5.405 1.00 48.34 89 LYS A O 1
ATOM 693 N N . GLY A 1 90 ? 27.722 -2.418 5.839 1.00 43.12 90 GLY A N 1
ATOM 694 C CA . GLY A 1 90 ? 26.852 -1.246 6.125 1.00 43.12 90 GLY A CA 1
ATOM 695 C C . GLY A 1 90 ? 27.028 -0.046 5.167 1.00 43.12 90 GLY A C 1
ATOM 696 O O . GLY A 1 90 ? 28.000 -0.033 4.409 1.00 43.12 90 GLY A O 1
ATOM 697 N N . VAL A 1 91 ? 26.106 0.944 5.197 1.00 38.88 91 VAL A N 1
ATOM 698 C CA . VAL A 1 91 ? 26.043 2.166 4.334 1.00 38.88 91 VAL A CA 1
ATOM 699 C C . VAL A 1 91 ? 25.292 3.345 5.049 1.00 38.88 91 VAL A C 1
ATOM 701 O O . VAL A 1 91 ? 24.581 3.075 6.009 1.00 38.88 91 VAL A O 1
ATOM 704 N N . GLU A 1 92 ? 25.453 4.625 4.628 1.00 33.22 92 GLU A N 1
ATOM 705 C CA . GLU A 1 92 ? 24.854 5.874 5.216 1.00 33.22 92 GLU A CA 1
ATOM 706 C C . GLU A 1 92 ? 24.049 6.779 4.211 1.00 33.22 92 GLU A C 1
ATOM 708 O O . GLU A 1 92 ? 24.229 6.642 2.996 1.00 33.22 92 GLU A O 1
ATOM 713 N N . GLU A 1 93 ? 23.218 7.738 4.710 1.00 38.28 93 GLU A N 1
ATOM 714 C CA . GLU A 1 93 ? 22.193 8.567 3.984 1.00 38.28 93 GLU A CA 1
ATOM 715 C C . GLU A 1 93 ? 22.145 10.115 4.278 1.00 38.28 93 GLU A C 1
ATOM 717 O O . GLU A 1 93 ? 22.809 10.607 5.188 1.00 38.28 93 GLU A O 1
ATOM 722 N N . THR A 1 94 ? 21.311 10.899 3.532 1.00 27.56 94 THR A N 1
ATOM 723 C CA . THR A 1 94 ? 21.042 12.371 3.682 1.00 27.56 94 THR A CA 1
ATOM 724 C C . THR A 1 94 ? 19.589 12.831 3.300 1.00 27.56 94 THR A C 1
ATOM 726 O O . THR A 1 94 ? 18.842 12.039 2.738 1.00 27.56 94 THR A O 1
ATOM 729 N N . VAL A 1 95 ? 19.169 14.098 3.573 1.00 37.09 95 VAL A N 1
ATOM 730 C CA . VAL A 1 95 ? 17.743 14.581 3.739 1.00 37.09 95 VAL A CA 1
ATOM 731 C C . VAL A 1 95 ? 17.267 15.734 2.810 1.00 37.09 95 VAL A C 1
ATOM 733 O O . VAL A 1 95 ? 18.064 16.615 2.496 1.00 37.09 95 VAL A O 1
ATOM 736 N N . VAL A 1 96 ? 15.950 15.824 2.486 1.00 26.39 96 VAL A N 1
ATOM 737 C CA . VAL A 1 96 ? 15.216 16.994 1.885 1.00 26.39 96 VAL A CA 1
ATOM 738 C C . VAL A 1 96 ? 13.763 17.118 2.470 1.00 26.39 96 VAL A C 1
ATOM 740 O O . VAL A 1 96 ? 13.371 16.250 3.234 1.00 26.39 96 VAL A O 1
ATOM 743 N N . ASN A 1 97 ? 12.958 18.179 2.214 1.00 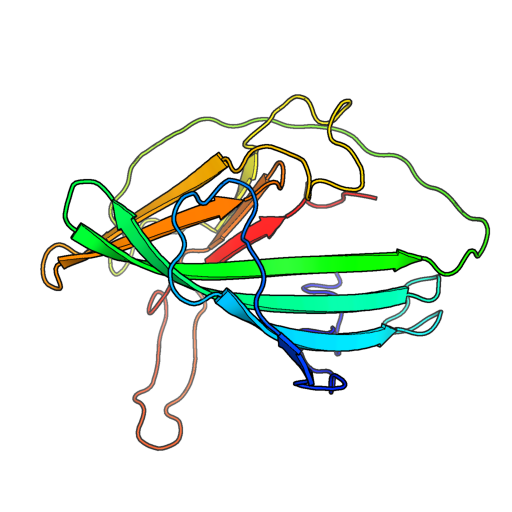29.08 97 ASN A N 1
ATOM 744 C CA . ASN A 1 97 ? 11.621 18.467 2.825 1.00 29.08 97 ASN A CA 1
ATOM 745 C C . ASN A 1 97 ? 10.637 19.197 1.855 1.00 29.08 97 ASN A C 1
ATOM 747 O O . ASN A 1 97 ? 11.105 20.086 1.144 1.00 29.08 97 ASN A O 1
ATOM 751 N N . VAL A 1 98 ? 9.308 18.918 1.855 1.00 31.67 98 VAL A N 1
ATOM 752 C CA . VAL A 1 98 ? 8.257 19.689 1.111 1.00 31.67 98 VAL A CA 1
ATOM 753 C C . VAL A 1 98 ? 6.850 19.661 1.787 1.00 31.67 98 VAL A C 1
ATOM 755 O O . VAL A 1 98 ? 6.532 18.758 2.550 1.00 31.67 98 VAL A O 1
ATOM 758 N N . THR A 1 99 ? 6.003 20.674 1.512 1.00 35.53 99 THR A N 1
ATOM 759 C CA . THR A 1 99 ? 4.740 21.091 2.185 1.00 35.53 99 THR A CA 1
ATOM 760 C C . THR A 1 99 ? 3.408 20.637 1.516 1.00 35.53 99 THR A C 1
ATOM 762 O O . THR A 1 99 ? 3.399 20.143 0.394 1.00 35.53 99 THR A O 1
ATOM 765 N N . LYS A 1 100 ? 2.250 20.820 2.200 1.00 39.16 100 LYS A N 1
ATOM 766 C CA . LYS A 1 100 ? 0.881 20.400 1.773 1.00 39.16 100 LYS A CA 1
ATOM 767 C C . LYS A 1 100 ? 0.211 21.316 0.724 1.00 39.16 100 LYS A C 1
ATOM 769 O O . LYS A 1 100 ? 0.149 22.527 0.925 1.00 39.16 100 LYS A O 1
ATOM 774 N N . SER A 1 101 ? -0.446 20.730 -0.285 1.00 58.03 101 SER A N 1
ATOM 775 C CA . SER A 1 101 ? -1.383 21.397 -1.215 1.00 58.03 101 SER A CA 1
ATOM 776 C C . SER A 1 101 ? -2.556 20.470 -1.606 1.00 58.03 101 SER A C 1
ATOM 778 O O . SER A 1 101 ? -2.440 19.251 -1.516 1.00 58.03 101 SER A O 1
ATOM 780 N N . PHE A 1 102 ? -3.705 21.038 -2.000 1.00 72.75 102 PHE A N 1
ATOM 781 C CA . PHE A 1 102 ? -4.865 20.297 -2.527 1.00 72.75 102 PHE A CA 1
ATOM 782 C C . PHE A 1 102 ? -5.031 20.582 -4.022 1.00 72.75 102 PHE A C 1
ATOM 784 O O . PHE A 1 102 ? -4.924 21.734 -4.440 1.00 72.75 102 PHE A O 1
ATOM 791 N N . PHE A 1 103 ? -5.354 19.561 -4.815 1.00 81.06 103 PHE A N 1
ATOM 792 C CA . PHE A 1 103 ? -5.650 19.698 -6.243 1.00 81.06 103 PHE A CA 1
ATOM 793 C C . PHE A 1 103 ? -6.707 18.686 -6.698 1.00 81.06 103 PHE A C 1
ATOM 795 O O . PHE A 1 103 ? -6.952 17.679 -6.037 1.00 81.06 103 PHE A O 1
ATOM 802 N N . THR A 1 104 ? -7.343 18.967 -7.837 1.00 86.62 104 THR A N 1
ATOM 803 C CA . THR A 1 104 ? -8.286 18.045 -8.488 1.00 86.62 104 THR A CA 1
ATOM 804 C C . THR A 1 104 ? -7.551 17.246 -9.555 1.00 86.62 104 THR A C 1
ATOM 806 O O . THR A 1 104 ? -6.863 17.833 -10.384 1.00 86.62 104 THR A O 1
ATOM 809 N N . LEU A 1 105 ? -7.704 15.921 -9.551 1.00 85.50 105 LEU A N 1
ATOM 810 C CA . LEU A 1 105 ? -7.205 15.065 -10.626 1.00 85.50 105 LEU A CA 1
ATOM 811 C C . LEU A 1 105 ? -8.122 15.192 -11.845 1.00 85.50 105 LEU A C 1
ATOM 813 O O . LEU A 1 105 ? -9.242 14.688 -11.836 1.00 85.50 105 LEU A O 1
ATOM 817 N N . GLY A 1 106 ? -7.652 15.891 -12.875 1.00 85.81 106 GLY A N 1
ATOM 818 C CA . GLY A 1 106 ? -8.317 15.980 -14.170 1.00 85.81 106 GLY A CA 1
ATOM 819 C C . GLY A 1 106 ? -7.775 14.969 -15.188 1.00 85.81 106 GLY A C 1
ATOM 820 O O . GLY A 1 106 ? -6.769 14.300 -14.929 1.00 85.81 106 GLY A O 1
ATOM 821 N N . PRO A 1 107 ? -8.402 14.888 -16.375 1.00 83.81 107 PRO A N 1
ATOM 822 C CA . PRO A 1 107 ? -7.972 14.003 -17.460 1.00 83.81 107 PRO A CA 1
ATOM 823 C C . PRO A 1 107 ? -6.632 14.406 -18.096 1.00 83.81 107 PRO A C 1
ATOM 825 O O . PRO A 1 107 ? -6.022 13.584 -18.765 1.00 83.81 107 PRO A O 1
ATOM 828 N N . GLU A 1 108 ? -6.153 15.635 -17.874 1.00 86.19 108 GLU A N 1
ATOM 829 C CA . GLU A 1 108 ? -4.892 16.140 -18.447 1.00 86.19 108 GLU A CA 1
ATOM 830 C C . GLU A 1 108 ? -3.877 16.549 -17.365 1.00 86.19 108 GLU A C 1
ATOM 832 O O . GLU A 1 108 ? -2.706 16.179 -17.437 1.00 86.19 108 GLU A O 1
ATOM 837 N N . GLU A 1 109 ? -4.331 17.254 -16.324 1.00 87.12 109 GLU A N 1
ATOM 838 C CA . GLU A 1 109 ? -3.500 17.810 -15.245 1.00 87.12 109 GLU A CA 1
ATOM 839 C C . GLU A 1 109 ? -4.164 17.613 -13.860 1.00 87.12 109 GLU A C 1
ATOM 841 O O . GLU A 1 109 ? -5.378 17.391 -13.786 1.00 87.12 109 GLU A O 1
ATOM 846 N N . PRO A 1 110 ? -3.404 17.678 -12.747 1.00 88.94 110 PRO A N 1
ATOM 847 C CA . PRO A 1 110 ? -1.954 17.849 -12.683 1.00 88.94 110 PRO A CA 1
ATOM 848 C C . PRO A 1 110 ? -1.196 16.548 -12.950 1.00 88.94 110 PRO A C 1
ATOM 850 O O . PRO A 1 110 ? -1.660 15.468 -12.575 1.00 88.94 110 PRO A O 1
ATOM 853 N N . ASN A 1 111 ? -0.015 16.657 -13.548 1.00 87.94 111 ASN A N 1
ATOM 854 C CA . ASN A 1 111 ? 0.947 15.573 -13.729 1.00 87.94 111 ASN A CA 1
ATOM 855 C C . ASN A 1 111 ? 1.954 15.534 -12.574 1.00 87.94 111 ASN A C 1
ATOM 857 O O . ASN A 1 111 ? 3.040 16.096 -12.673 1.00 87.94 111 ASN A O 1
ATOM 861 N N . VAL A 1 112 ? 1.571 14.864 -11.487 1.00 86.81 112 VAL A N 1
ATOM 862 C CA . VAL A 1 112 ? 2.455 14.624 -10.338 1.00 86.81 112 VAL A CA 1
ATOM 863 C C . VAL A 1 112 ? 3.120 13.257 -10.479 1.00 86.81 112 VAL A C 1
ATOM 865 O O . VAL A 1 112 ? 2.439 12.271 -10.797 1.00 86.81 112 VAL A O 1
ATOM 868 N N . ASP A 1 113 ? 4.432 13.240 -10.268 1.00 87.38 113 ASP A N 1
ATOM 869 C CA . ASP A 1 113 ? 5.299 12.062 -10.170 1.00 87.38 113 ASP A CA 1
ATOM 870 C C . ASP A 1 113 ? 6.444 12.381 -9.196 1.00 87.38 113 ASP A C 1
ATOM 872 O O . ASP A 1 113 ? 7.624 12.369 -9.540 1.00 87.38 113 ASP A O 1
ATOM 876 N N . ASP A 1 114 ? 6.063 12.746 -7.973 1.00 83.56 114 ASP A N 1
ATOM 877 C CA . ASP A 1 114 ? 6.976 13.273 -6.963 1.00 83.56 114 ASP A CA 1
ATOM 878 C C . ASP A 1 114 ? 6.950 12.431 -5.684 1.00 83.56 114 ASP A C 1
ATOM 880 O O . ASP A 1 114 ? 5.926 11.845 -5.312 1.00 83.56 114 ASP A O 1
ATOM 884 N N . CYS A 1 115 ? 8.082 12.429 -4.981 1.00 83.81 115 CYS A N 1
ATOM 885 C CA . CYS A 1 115 ? 8.196 11.898 -3.629 1.00 83.81 115 CYS A CA 1
ATOM 886 C C . CYS A 1 115 ? 7.953 13.018 -2.612 1.00 83.81 115 CYS A C 1
ATOM 888 O O . CYS A 1 115 ? 8.597 14.069 -2.648 1.00 83.81 115 CYS A O 1
ATOM 890 N N . PHE A 1 116 ? 7.024 12.780 -1.692 1.00 83.50 116 PHE A N 1
ATOM 891 C CA . PHE A 1 116 ? 6.632 13.701 -0.635 1.00 83.50 116 PHE A CA 1
ATOM 892 C C . PHE A 1 116 ? 7.178 13.211 0.699 1.00 83.50 116 PHE A C 1
ATOM 894 O O . PHE A 1 116 ? 7.021 12.044 1.050 1.00 83.50 116 PHE A O 1
ATOM 901 N N . ILE A 1 117 ? 7.782 14.118 1.462 1.00 81.81 117 ILE A N 1
ATOM 902 C CA . ILE A 1 117 ? 8.339 13.827 2.785 1.00 81.81 117 ILE A CA 1
ATOM 903 C C . ILE A 1 117 ? 7.357 14.325 3.838 1.00 81.81 117 ILE A C 1
ATOM 905 O O . ILE A 1 117 ? 6.905 15.467 3.792 1.00 81.81 117 ILE A O 1
ATOM 909 N N . VAL A 1 118 ? 6.999 13.442 4.762 1.00 78.06 118 VAL A N 1
ATOM 910 C CA . VAL A 1 118 ? 5.958 13.659 5.772 1.00 78.06 118 VAL A CA 1
ATOM 911 C C . VAL A 1 118 ? 6.563 13.991 7.128 1.00 78.06 118 VAL A C 1
ATOM 913 O O . VAL A 1 118 ? 6.036 14.858 7.826 1.00 78.06 118 VAL A O 1
ATOM 916 N N . ASP A 1 119 ? 7.695 13.372 7.465 1.00 70.69 119 ASP A N 1
ATOM 917 C CA . ASP A 1 119 ? 8.519 13.763 8.607 1.00 70.69 119 ASP A CA 1
ATOM 918 C C . ASP A 1 119 ? 9.925 14.144 8.129 1.00 70.69 119 ASP A C 1
ATOM 920 O O . ASP A 1 119 ? 10.692 13.308 7.665 1.00 70.69 119 ASP A O 1
ATOM 924 N N . ALA A 1 120 ? 10.266 15.430 8.232 1.00 58.38 120 ALA A N 1
ATOM 925 C CA . ALA A 1 120 ? 11.554 15.965 7.794 1.00 58.38 120 ALA A CA 1
ATOM 926 C C . ALA A 1 120 ? 12.721 15.634 8.749 1.00 58.38 120 ALA A C 1
ATOM 928 O O . ALA A 1 120 ? 13.853 16.040 8.488 1.00 58.38 120 ALA A O 1
ATOM 929 N N . LYS A 1 121 ? 12.476 14.933 9.867 1.00 59.53 121 LYS A N 1
ATOM 930 C CA . LYS A 1 121 ? 13.514 14.516 10.824 1.00 59.53 121 LYS A CA 1
ATOM 931 C C . LYS A 1 121 ? 14.044 13.114 10.508 1.00 59.53 121 LYS A C 1
ATOM 933 O O . LYS A 1 121 ? 13.995 12.216 11.355 1.00 59.53 121 LYS A O 1
ATOM 938 N N . SER A 1 122 ? 14.557 12.920 9.297 1.00 55.88 122 SER A N 1
ATOM 939 C CA . SER A 1 122 ? 15.099 11.632 8.833 1.00 55.88 122 SER A CA 1
ATOM 940 C C . SER A 1 122 ? 16.113 10.997 9.794 1.00 55.88 122 SER A C 1
ATOM 942 O O . SER A 1 122 ? 16.063 9.789 9.989 1.00 55.88 122 SER A O 1
ATOM 944 N N . GLU A 1 123 ? 16.944 11.797 10.478 1.00 57.09 123 GLU A N 1
ATOM 945 C CA . GLU A 1 123 ? 17.948 11.341 11.459 1.00 57.09 123 GLU A CA 1
ATOM 946 C C . GLU A 1 123 ? 17.346 10.577 12.658 1.00 57.09 123 GLU A C 1
ATOM 948 O O . GLU A 1 123 ? 18.071 9.965 13.436 1.00 57.09 123 GLU A O 1
ATOM 953 N N . SER A 1 124 ? 16.019 10.612 12.827 1.00 66.25 124 SER A N 1
ATOM 954 C CA . SER A 1 124 ? 15.299 9.986 13.942 1.00 66.25 124 SER A CA 1
ATOM 955 C C . SER A 1 124 ? 14.306 8.895 13.532 1.00 66.25 124 SER A C 1
ATOM 957 O O . SER A 1 124 ? 13.652 8.322 14.404 1.00 66.25 124 SER A O 1
ATOM 959 N N . THR A 1 125 ? 14.175 8.591 12.234 1.00 71.06 125 THR A N 1
ATOM 960 C CA . THR A 1 125 ? 13.237 7.550 11.783 1.00 71.06 125 THR A CA 1
ATOM 961 C C . THR A 1 125 ? 13.843 6.162 12.026 1.00 71.06 125 THR A C 1
ATOM 963 O O . THR A 1 125 ? 14.898 5.864 11.467 1.00 71.06 125 THR A O 1
ATOM 966 N N . PRO A 1 126 ? 13.223 5.292 12.845 1.00 77.88 126 PRO A N 1
ATOM 967 C CA . PRO A 1 126 ? 13.753 3.956 13.095 1.00 77.88 126 PRO A CA 1
ATOM 968 C C . PRO A 1 126 ? 13.682 3.070 11.843 1.00 77.88 126 PRO A C 1
ATOM 970 O O . PRO A 1 126 ? 12.779 3.202 11.018 1.00 77.88 126 PRO A O 1
ATOM 973 N N . LEU A 1 127 ? 14.594 2.094 11.749 1.00 77.50 127 LEU A N 1
ATOM 974 C CA . LEU A 1 127 ? 14.566 1.053 10.711 1.00 77.50 127 LEU A CA 1
ATOM 975 C C . LEU A 1 127 ? 13.303 0.177 10.789 1.00 77.50 127 LEU A 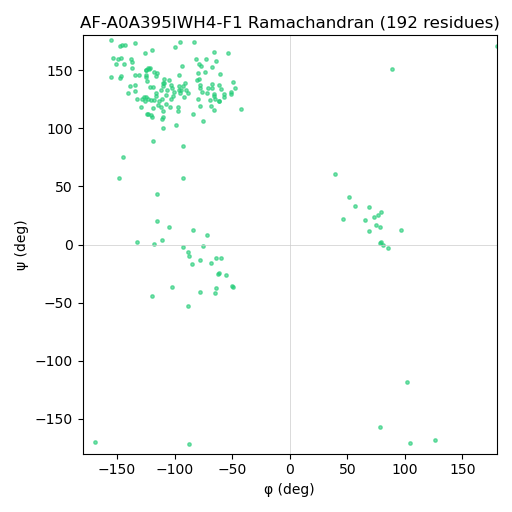C 1
ATOM 977 O O . LEU A 1 127 ? 12.898 -0.384 9.781 1.00 77.50 127 LEU A O 1
ATOM 981 N N . ASP A 1 128 ? 12.669 0.048 11.950 1.00 81.94 128 ASP A N 1
ATOM 982 C CA . ASP A 1 128 ? 11.343 -0.560 12.064 1.00 81.94 128 ASP A CA 1
ATOM 983 C C . ASP A 1 128 ? 10.338 0.525 12.444 1.00 81.94 128 ASP A C 1
ATOM 985 O O . ASP A 1 128 ? 10.348 1.032 13.567 1.00 81.94 128 ASP A O 1
ATOM 989 N N . THR A 1 129 ? 9.488 0.906 11.492 1.00 86.12 129 THR A N 1
ATOM 990 C CA . THR A 1 129 ? 8.473 1.947 11.683 1.00 86.12 129 THR A CA 1
ATOM 991 C C . THR A 1 129 ? 7.130 1.372 12.124 1.00 86.12 129 THR A C 1
ATOM 993 O O . THR A 1 129 ? 6.215 2.143 12.389 1.00 86.12 129 THR A O 1
ATOM 996 N N . ARG A 1 130 ? 6.964 0.046 12.256 1.00 84.44 130 ARG A N 1
ATOM 997 C CA . ARG A 1 130 ? 5.648 -0.568 12.536 1.00 84.44 130 ARG A CA 1
ATOM 998 C C . ARG A 1 130 ? 5.035 -0.121 13.863 1.00 84.44 130 ARG A C 1
ATOM 1000 O O . ARG A 1 130 ? 3.819 -0.164 14.024 1.00 84.44 130 ARG A O 1
ATOM 1007 N N . SER A 1 131 ? 5.868 0.303 14.813 1.00 85.88 131 SER A N 1
ATOM 1008 C CA . SER A 1 131 ? 5.437 0.867 16.097 1.00 85.88 131 SER A CA 1
ATOM 1009 C C . SER A 1 131 ? 5.199 2.380 16.073 1.00 85.88 131 SER A C 1
ATOM 1011 O O . SER A 1 131 ? 4.766 2.938 17.081 1.00 85.88 131 SER A O 1
ATOM 1013 N N . SER A 1 132 ? 5.521 3.061 14.973 1.00 86.69 132 SER A N 1
ATOM 1014 C CA . SER A 1 132 ? 5.288 4.496 14.813 1.00 86.69 132 SER A CA 1
ATOM 1015 C C . SER A 1 132 ? 3.800 4.797 14.628 1.00 86.69 132 SER A C 1
ATOM 1017 O O . SER A 1 132 ? 3.003 3.944 14.238 1.00 86.69 132 SER A O 1
ATOM 1019 N N . SER A 1 133 ? 3.410 6.042 14.893 1.00 87.62 133 SER A N 1
ATOM 1020 C CA . SER A 1 133 ? 2.033 6.490 14.686 1.00 87.62 133 SER A CA 1
ATOM 1021 C C . SER A 1 133 ? 1.668 6.519 13.201 1.00 87.62 133 SER A C 1
ATOM 1023 O O . SER A 1 133 ? 2.405 7.076 12.386 1.00 87.62 133 SER A O 1
ATOM 1025 N N . LEU A 1 134 ? 0.484 6.001 12.860 1.00 88.75 134 LEU A N 1
ATOM 1026 C CA . LEU A 1 134 ? -0.088 6.166 11.525 1.00 88.75 134 LEU A CA 1
ATOM 1027 C C . LEU A 1 134 ? -0.326 7.648 11.225 1.00 88.75 134 LEU A C 1
ATOM 1029 O O . LEU A 1 134 ? -1.069 8.331 11.931 1.00 88.75 134 LEU A O 1
ATOM 1033 N N . THR A 1 135 ? 0.260 8.122 10.130 1.00 89.25 135 THR A N 1
ATOM 1034 C CA . THR A 1 135 ? 0.074 9.481 9.625 1.00 89.25 135 THR A CA 1
ATOM 1035 C C . THR A 1 135 ? -0.684 9.439 8.308 1.00 89.25 135 THR A C 1
ATOM 1037 O O . THR A 1 135 ? -0.364 8.651 7.420 1.00 89.25 135 THR A O 1
ATOM 1040 N N . THR A 1 136 ? -1.703 10.288 8.154 1.00 90.38 136 THR A N 1
ATOM 1041 C CA . THR A 1 136 ? -2.404 10.422 6.872 1.00 90.38 136 THR A CA 1
ATOM 1042 C C . THR A 1 136 ? -1.497 11.064 5.828 1.00 90.38 136 THR A C 1
ATOM 1044 O O . THR A 1 136 ? -1.108 12.223 5.973 1.00 90.38 136 THR A O 1
ATOM 1047 N N . LEU A 1 137 ? -1.243 10.327 4.749 1.00 89.25 137 LEU A N 1
ATOM 1048 C CA . LEU A 1 137 ? -0.464 10.770 3.596 1.00 89.25 137 LEU A CA 1
ATOM 1049 C C . LEU A 1 137 ? -1.359 11.463 2.567 1.00 89.25 137 LEU A C 1
ATOM 1051 O O . LEU A 1 137 ? -1.114 12.600 2.171 1.00 89.25 137 LEU A O 1
ATOM 1055 N N . VAL A 1 138 ? -2.441 10.785 2.171 1.00 89.94 138 VAL A N 1
ATOM 1056 C CA . VAL A 1 138 ? -3.354 11.231 1.113 1.00 89.94 138 VAL A CA 1
ATOM 1057 C C . VAL A 1 138 ? -4.797 11.055 1.562 1.00 89.94 138 VAL A C 1
ATOM 1059 O O . VAL A 1 138 ? -5.169 10.021 2.116 1.00 89.94 138 VAL A O 1
ATOM 1062 N N . LYS A 1 139 ? -5.625 12.062 1.269 1.00 90.88 139 LYS A N 1
ATOM 1063 C CA . LYS A 1 139 ? -7.085 11.949 1.257 1.00 90.88 139 LYS A CA 1
ATOM 1064 C C . LYS A 1 139 ? -7.577 12.233 -0.154 1.00 90.88 139 LYS A C 1
ATOM 1066 O O . LYS A 1 139 ? -7.287 13.295 -0.697 1.00 90.88 139 LYS A O 1
ATOM 1071 N N . ALA A 1 140 ? -8.324 11.301 -0.726 1.00 89.06 140 ALA A N 1
ATOM 1072 C CA . ALA A 1 140 ? -8.929 11.430 -2.042 1.00 89.06 140 ALA A CA 1
ATOM 1073 C C . ALA A 1 140 ? -10.439 11.197 -1.947 1.00 89.06 140 ALA A C 1
ATOM 1075 O O . ALA A 1 140 ? -10.917 10.395 -1.143 1.00 89.06 140 ALA A O 1
ATOM 1076 N N . SER A 1 141 ? -11.203 11.900 -2.777 1.00 89.31 141 SER A N 1
ATOM 1077 C CA . SER A 1 141 ? -12.647 11.710 -2.874 1.00 89.31 141 SER A CA 1
ATOM 1078 C C . SER A 1 141 ? -13.124 11.938 -4.294 1.00 89.31 141 SER A C 1
ATOM 1080 O O . SER A 1 141 ? -12.624 12.841 -4.964 1.00 89.31 141 SER A O 1
ATOM 1082 N N . HIS A 1 142 ? -14.126 11.178 -4.724 1.00 88.69 142 HIS A N 1
ATOM 1083 C CA . HIS A 1 142 ? -14.772 11.381 -6.013 1.00 88.69 142 HIS A CA 1
ATOM 1084 C C . HIS A 1 142 ? -16.211 11.876 -5.803 1.00 88.69 142 HIS A C 1
ATOM 1086 O O . HIS A 1 142 ? -17.018 11.150 -5.219 1.00 88.69 142 HIS A O 1
ATOM 1092 N N . PRO A 1 143 ? -16.566 13.086 -6.275 1.00 86.62 143 PRO A N 1
ATOM 1093 C CA . PRO A 1 143 ? -17.846 13.713 -5.948 1.00 86.62 143 PRO A CA 1
ATOM 1094 C C . PRO A 1 143 ? -19.053 12.932 -6.483 1.00 86.62 143 PRO A C 1
ATOM 1096 O O . PRO A 1 143 ? -20.062 12.840 -5.795 1.00 86.62 143 PRO A O 1
ATOM 1099 N N . GLU A 1 144 ? -18.947 12.338 -7.676 1.00 89.69 144 GLU A N 1
ATOM 1100 C CA . GLU A 1 144 ? -20.084 11.642 -8.301 1.00 89.69 144 GLU A CA 1
ATOM 1101 C C . GLU A 1 144 ? -20.351 10.253 -7.709 1.00 89.69 144 GLU A C 1
ATOM 1103 O O . GLU A 1 144 ? -21.501 9.884 -7.489 1.00 89.69 144 GLU A O 1
ATOM 1108 N N . THR A 1 145 ? -19.301 9.475 -7.425 1.00 90.44 145 THR A N 1
ATOM 1109 C CA . THR A 1 145 ? -19.440 8.126 -6.855 1.00 90.44 145 THR A CA 1
ATOM 1110 C C . THR A 1 145 ? -19.571 8.150 -5.333 1.00 90.44 145 THR A C 1
ATOM 1112 O O . THR A 1 145 ? -19.972 7.151 -4.739 1.00 90.44 145 THR A O 1
ATOM 1115 N N . GLY A 1 146 ? -19.205 9.264 -4.686 1.00 85.56 146 GLY A N 1
ATOM 1116 C CA . GLY A 1 146 ? -19.162 9.395 -3.230 1.00 85.56 146 GLY A CA 1
ATOM 1117 C C . GLY A 1 146 ? -18.062 8.562 -2.564 1.00 85.56 146 GLY A C 1
ATOM 1118 O O . GLY A 1 146 ? -18.077 8.399 -1.344 1.00 85.56 146 GLY A O 1
ATOM 1119 N N . ILE A 1 147 ? -17.122 8.007 -3.337 1.00 87.50 147 ILE A N 1
ATOM 1120 C CA . ILE A 1 147 ? -16.000 7.230 -2.802 1.00 87.50 147 ILE A CA 1
ATOM 1121 C C . ILE A 1 147 ? -15.032 8.173 -2.090 1.00 87.50 147 ILE A C 1
ATOM 1123 O O . ILE A 1 147 ? -14.654 9.211 -2.633 1.00 87.50 147 ILE A O 1
ATOM 1127 N N . HIS A 1 148 ? -14.590 7.764 -0.902 1.00 89.81 148 HIS A N 1
ATOM 1128 C CA . HIS A 1 148 ? -13.517 8.395 -0.144 1.00 89.81 148 HIS A CA 1
ATOM 1129 C C . HIS A 1 148 ? -12.410 7.369 0.111 1.00 89.81 148 HIS A C 1
ATOM 1131 O O . HIS A 1 148 ? -12.695 6.231 0.483 1.00 89.81 148 HIS A O 1
ATOM 1137 N N . LEU A 1 149 ? -11.160 7.782 -0.074 1.00 90.38 149 LEU A N 1
ATOM 1138 C CA . LEU A 1 149 ? -9.962 7.002 0.208 1.00 90.38 149 LEU A CA 1
ATOM 1139 C C . LEU A 1 149 ? -9.055 7.819 1.125 1.00 90.38 149 LEU A C 1
ATOM 1141 O O . LEU A 1 149 ? -8.706 8.954 0.802 1.00 90.38 149 LEU A O 1
ATOM 1145 N N . GLU A 1 150 ? -8.645 7.228 2.240 1.00 93.06 150 GLU A N 1
ATOM 1146 C CA . GLU A 1 150 ? -7.561 7.752 3.067 1.00 93.06 150 GLU A CA 1
ATOM 1147 C C . GLU A 1 150 ? -6.417 6.741 3.062 1.00 93.06 150 GLU A C 1
ATOM 1149 O O . GLU A 1 150 ? -6.633 5.557 3.321 1.00 93.06 150 GLU A O 1
ATOM 1154 N N . VAL A 1 151 ? -5.208 7.207 2.749 1.00 91.31 151 VAL A N 1
ATOM 1155 C CA . VAL A 1 151 ? -3.983 6.408 2.827 1.00 91.31 151 VAL A CA 1
ATOM 1156 C C . VAL A 1 151 ? -3.185 6.904 4.018 1.00 91.31 151 VAL A C 1
ATOM 1158 O O . VAL A 1 151 ? -2.840 8.086 4.096 1.00 91.31 151 VAL A O 1
ATOM 1161 N N . LEU A 1 152 ? -2.918 5.998 4.951 1.00 92.88 152 LEU A N 1
ATOM 1162 C CA . LEU A 1 152 ? -2.114 6.247 6.135 1.00 92.88 152 LEU A CA 1
ATOM 1163 C C . LEU A 1 152 ? -0.884 5.346 6.096 1.00 92.88 152 LEU A C 1
ATOM 1165 O O . LEU A 1 152 ? -0.956 4.231 5.582 1.00 92.88 152 LEU A O 1
ATOM 1169 N N . SER A 1 153 ? 0.227 5.822 6.647 1.00 91.44 153 SER A N 1
ATOM 1170 C CA . SER A 1 153 ? 1.439 5.022 6.791 1.00 91.44 153 SER A CA 1
ATOM 1171 C C . SER A 1 153 ? 2.234 5.431 8.021 1.00 91.44 153 SER A C 1
ATOM 1173 O O . SER A 1 153 ? 2.077 6.539 8.538 1.00 91.44 153 SER A O 1
ATOM 1175 N N . THR A 1 154 ? 3.088 4.519 8.468 1.00 89.94 154 THR A N 1
ATOM 1176 C CA . THR A 1 154 ? 4.160 4.770 9.431 1.00 89.94 154 THR A CA 1
ATOM 1177 C C . THR A 1 154 ? 5.459 5.228 8.763 1.00 89.94 154 THR A C 1
ATOM 1179 O O . THR A 1 154 ? 6.387 5.641 9.455 1.00 89.94 154 THR A O 1
ATOM 1182 N N . GLU A 1 155 ? 5.539 5.148 7.433 1.00 87.56 155 GLU A N 1
ATOM 1183 C CA . GLU A 1 155 ? 6.718 5.542 6.662 1.00 87.56 155 GLU A CA 1
ATOM 1184 C C . GLU A 1 155 ? 6.887 7.070 6.585 1.00 87.56 155 GLU A C 1
ATOM 1186 O O . GLU A 1 155 ? 5.896 7.809 6.561 1.00 87.56 155 GLU A O 1
ATOM 1191 N N . PRO A 1 156 ? 8.139 7.562 6.510 1.00 86.12 156 PRO A N 1
ATOM 1192 C CA . PRO A 1 156 ? 8.439 8.991 6.568 1.00 86.12 156 PRO A CA 1
ATOM 1193 C C . PRO A 1 156 ? 8.166 9.729 5.251 1.00 86.12 156 PRO A C 1
ATOM 1195 O O . PRO A 1 156 ? 8.160 10.961 5.239 1.00 86.12 156 PRO A O 1
ATOM 1198 N N . ALA A 1 157 ? 7.968 9.011 4.143 1.00 86.38 157 ALA A N 1
ATOM 1199 C CA . ALA A 1 157 ? 7.750 9.577 2.819 1.00 86.38 157 ALA A CA 1
ATOM 1200 C C . ALA A 1 157 ? 6.779 8.723 1.985 1.00 86.38 157 ALA A C 1
ATOM 1202 O O . ALA A 1 157 ? 6.368 7.630 2.383 1.00 86.38 157 ALA A O 1
ATOM 1203 N N . PHE A 1 158 ? 6.377 9.235 0.823 1.00 88.81 158 PHE A N 1
ATOM 1204 C CA . PHE A 1 158 ? 5.631 8.467 -0.170 1.00 88.81 158 PHE A CA 1
ATOM 1205 C C . PHE A 1 158 ? 5.798 9.024 -1.583 1.00 88.81 158 PHE A C 1
ATOM 1207 O O . PHE A 1 158 ? 5.806 10.240 -1.774 1.00 88.81 158 PHE A O 1
ATOM 1214 N N . GLN A 1 159 ? 5.850 8.145 -2.585 1.00 89.38 159 GLN A N 1
ATOM 1215 C CA . GLN A 1 159 ? 5.683 8.544 -3.984 1.00 89.38 159 GLN A CA 1
ATOM 1216 C C . GLN A 1 159 ? 4.194 8.758 -4.275 1.00 89.38 159 GLN A C 1
ATOM 1218 O O . GLN A 1 159 ? 3.352 7.925 -3.919 1.00 89.38 159 GLN A O 1
ATOM 1223 N N . PHE A 1 160 ? 3.863 9.856 -4.952 1.00 88.31 160 PHE A N 1
ATOM 1224 C CA . PHE A 1 160 ? 2.543 10.063 -5.536 1.00 88.31 160 PHE A CA 1
ATOM 1225 C C . PHE A 1 160 ? 2.655 10.207 -7.048 1.00 88.31 160 PHE A C 1
ATOM 1227 O O . PHE A 1 160 ? 3.253 11.156 -7.556 1.00 88.31 160 PHE A O 1
ATOM 1234 N N . TYR A 1 161 ? 2.031 9.275 -7.763 1.00 89.62 161 TYR A N 1
ATOM 1235 C CA . TYR A 1 161 ? 2.061 9.226 -9.218 1.00 89.62 161 TYR A CA 1
ATOM 1236 C C . TYR A 1 161 ? 0.647 9.248 -9.788 1.00 89.62 161 TYR A C 1
ATOM 1238 O O . TYR A 1 161 ? -0.196 8.415 -9.469 1.00 89.62 161 TYR A O 1
ATOM 1246 N N . THR A 1 162 ? 0.389 10.197 -10.682 1.00 91.06 162 THR A N 1
ATOM 1247 C CA . THR A 1 162 ? -0.942 10.452 -11.267 1.00 91.06 162 THR A CA 1
ATOM 1248 C C . THR A 1 162 ? -1.286 9.573 -12.470 1.00 91.06 162 THR A C 1
ATOM 1250 O O . THR A 1 162 ? -2.248 9.849 -13.184 1.00 91.06 162 THR A O 1
ATOM 1253 N N . GLY A 1 163 ? -0.508 8.519 -12.730 1.00 91.00 163 GLY A N 1
ATOM 1254 C CA . GLY A 1 163 ? -0.840 7.552 -13.776 1.00 91.00 163 GLY A CA 1
ATOM 1255 C C . GLY A 1 163 ? -0.591 8.039 -15.205 1.00 91.00 163 GLY A C 1
ATOM 1256 O O . GLY A 1 163 ? -1.122 7.443 -16.139 1.00 91.00 163 GLY A O 1
ATOM 1257 N N . LYS A 1 164 ? 0.189 9.109 -15.408 1.00 91.69 164 LYS A N 1
ATOM 1258 C CA . LYS A 1 164 ? 0.404 9.762 -16.717 1.00 91.69 164 LYS A CA 1
ATOM 1259 C C . LYS A 1 164 ? 0.774 8.805 -17.860 1.00 91.69 164 LYS A C 1
ATOM 1261 O O . LYS A 1 164 ? 0.354 9.015 -18.988 1.00 91.69 164 LYS A O 1
ATOM 1266 N N . TYR A 1 165 ? 1.558 7.777 -17.572 1.00 91.69 165 TYR A N 1
ATOM 1267 C CA . TYR A 1 165 ? 2.070 6.801 -18.535 1.00 91.69 165 TYR A CA 1
ATOM 1268 C C . TYR A 1 165 ? 1.360 5.443 -18.463 1.00 91.69 165 TYR A C 1
ATOM 1270 O O . TYR A 1 165 ? 1.892 4.457 -18.967 1.00 91.69 165 TYR A O 1
ATOM 1278 N N . ILE A 1 166 ? 0.195 5.350 -17.810 1.00 91.56 166 ILE A N 1
ATOM 1279 C CA . ILE A 1 166 ? -0.611 4.127 -17.871 1.00 91.56 166 ILE A CA 1
ATOM 1280 C C . ILE A 1 166 ? -1.008 3.883 -19.333 1.00 91.56 166 ILE A C 1
ATOM 1282 O O . ILE A 1 166 ? -1.612 4.739 -19.972 1.00 91.56 166 ILE A O 1
ATOM 1286 N N . ASP A 1 167 ? -0.659 2.707 -19.842 1.00 93.31 167 ASP A N 1
ATOM 1287 C CA . ASP A 1 167 ? -1.027 2.232 -21.174 1.00 93.31 167 ASP A CA 1
ATOM 1288 C C . ASP A 1 167 ? -1.257 0.720 -21.096 1.00 93.31 167 ASP A C 1
ATOM 1290 O O . ASP A 1 167 ? -0.393 -0.104 -21.402 1.00 93.31 167 ASP A O 1
ATOM 1294 N N . VAL A 1 168 ? -2.403 0.355 -20.521 1.00 91.25 168 VAL A N 1
ATOM 1295 C CA . VAL A 1 168 ? -2.790 -1.035 -20.281 1.00 91.25 168 VAL A CA 1
ATOM 1296 C C . VAL A 1 168 ? -3.843 -1.417 -21.324 1.00 91.25 168 VAL A C 1
ATOM 1298 O O . VAL A 1 168 ? -4.926 -0.821 -21.339 1.00 91.25 168 VAL A O 1
ATOM 1301 N N . PRO A 1 169 ? -3.576 -2.414 -22.189 1.00 92.94 169 PRO A N 1
ATOM 1302 C CA . PRO A 1 169 ? -4.550 -2.856 -23.179 1.00 92.94 169 PRO A CA 1
ATOM 1303 C C . PRO A 1 169 ? -5.771 -3.498 -22.509 1.00 92.94 169 PRO A C 1
ATOM 1305 O O . PRO A 1 169 ? -5.747 -3.851 -21.330 1.00 92.94 169 PRO A O 1
ATOM 1308 N N . ALA A 1 170 ? -6.849 -3.676 -23.273 1.00 94.75 170 ALA A N 1
ATOM 1309 C CA . ALA A 1 170 ? -8.013 -4.425 -22.808 1.00 94.75 170 ALA A CA 1
ATOM 1310 C C . ALA A 1 170 ? -7.628 -5.883 -22.494 1.00 94.75 170 ALA A C 1
ATOM 1312 O O . ALA A 1 170 ? -6.905 -6.519 -23.265 1.00 94.75 170 ALA A O 1
ATOM 1313 N N . VAL A 1 171 ? -8.130 -6.417 -21.379 1.00 90.88 171 VAL A N 1
ATOM 1314 C CA . VAL A 1 171 ? -7.855 -7.790 -20.921 1.00 90.88 171 VAL A CA 1
ATOM 1315 C C . VAL A 1 171 ? -9.136 -8.389 -20.350 1.00 90.88 171 VAL A C 1
ATOM 1317 O O . VAL A 1 171 ? -9.787 -7.755 -19.530 1.00 90.88 171 VAL A O 1
ATOM 1320 N N . GLU A 1 172 ? -9.491 -9.602 -20.782 1.00 84.69 172 GLU A N 1
ATOM 1321 C CA . GLU A 1 172 ? -10.547 -10.452 -20.194 1.00 84.69 172 GLU A CA 1
ATOM 1322 C C . GLU A 1 172 ? -11.817 -9.707 -19.728 1.00 84.69 172 GLU A C 1
ATOM 1324 O O . GLU A 1 172 ? -12.192 -9.728 -18.559 1.00 84.69 172 GLU A O 1
ATOM 1329 N N . GLY A 1 173 ? -12.503 -9.033 -20.658 1.00 88.69 173 GLY A N 1
ATOM 1330 C CA . GLY A 1 173 ? -13.768 -8.340 -20.372 1.00 88.69 173 GLY A CA 1
ATOM 1331 C C . GLY A 1 173 ? -13.620 -6.980 -19.682 1.00 88.69 173 GLY A C 1
ATOM 1332 O O . GLY A 1 173 ? -14.626 -6.334 -19.400 1.00 88.69 173 GLY A O 1
ATOM 1333 N N . LEU A 1 174 ? -12.389 -6.523 -19.448 1.00 89.81 174 LEU A N 1
ATOM 1334 C CA . LEU A 1 174 ? -12.077 -5.183 -18.965 1.00 89.81 174 LEU A CA 1
ATOM 1335 C C . LEU A 1 174 ? -11.582 -4.316 -20.122 1.00 89.81 174 LEU A C 1
ATOM 1337 O O . LEU A 1 174 ? -10.738 -4.736 -20.918 1.00 89.81 174 LEU A O 1
ATOM 1341 N N . GLU A 1 175 ? -12.103 -3.094 -20.194 1.00 93.12 175 GLU A N 1
ATOM 1342 C CA . GLU A 1 175 ? -11.685 -2.108 -21.187 1.00 93.12 175 GLU A CA 1
ATOM 1343 C C . GLU A 1 175 ? -10.219 -1.697 -21.000 1.00 93.12 175 GLU A C 1
ATOM 1345 O O . GLU A 1 175 ? -9.633 -1.832 -19.918 1.00 93.12 175 GLU A O 1
ATOM 1350 N N . ALA A 1 176 ? -9.629 -1.188 -22.084 1.00 94.38 176 ALA A N 1
ATOM 1351 C CA . ALA A 1 176 ? -8.297 -0.609 -22.047 1.00 94.38 176 ALA A CA 1
ATOM 1352 C C . ALA A 1 176 ? -8.259 0.579 -21.079 1.00 94.38 176 ALA A C 1
ATOM 1354 O O . ALA A 1 176 ? -9.222 1.334 -20.938 1.00 94.38 176 ALA A O 1
ATOM 1355 N N . ARG A 1 177 ? -7.117 0.755 -20.425 1.00 93.62 177 ARG A N 1
ATOM 1356 C CA . ARG A 1 177 ? -6.865 1.834 -19.476 1.00 93.62 177 ARG A CA 1
ATOM 1357 C C . ARG A 1 177 ? -5.708 2.665 -19.994 1.00 93.62 177 ARG A C 1
ATOM 1359 O O . ARG A 1 177 ? -4.576 2.192 -20.040 1.00 93.62 177 ARG A O 1
ATOM 1366 N N . GLY A 1 178 ? -6.029 3.877 -20.427 1.00 92.75 178 GLY A N 1
ATOM 1367 C CA . GLY A 1 178 ? -5.047 4.850 -20.888 1.00 92.75 178 GLY A CA 1
ATOM 1368 C C . GLY A 1 178 ? -4.492 5.703 -19.752 1.00 92.75 178 GLY A C 1
ATOM 1369 O O . GLY A 1 178 ? -4.775 5.481 -18.571 1.00 92.75 178 GLY A O 1
ATOM 1370 N N . ALA A 1 179 ? -3.728 6.718 -20.142 1.00 93.56 179 ALA A N 1
ATOM 1371 C CA . ALA A 1 179 ? -3.111 7.664 -19.230 1.00 93.56 179 ALA A CA 1
ATOM 1372 C C . ALA A 1 179 ? -4.118 8.185 -18.195 1.00 93.56 179 ALA A C 1
ATOM 1374 O O . ALA A 1 179 ? -5.239 8.569 -18.531 1.00 93.56 179 ALA A O 1
ATOM 1375 N N . ARG A 1 180 ? -3.686 8.227 -16.931 1.00 90.81 180 ARG A N 1
ATOM 1376 C CA . ARG A 1 180 ? -4.418 8.815 -15.797 1.00 90.81 180 ARG A CA 1
ATOM 1377 C C . ARG A 1 180 ? -5.725 8.098 -15.445 1.00 90.81 180 ARG A C 1
ATOM 1379 O O . ARG A 1 180 ? -6.561 8.646 -14.734 1.00 90.81 180 ARG A O 1
ATOM 1386 N N . SER A 1 181 ? -5.878 6.835 -15.843 1.00 91.12 181 SER A N 1
ATOM 1387 C CA . SER A 1 181 ? -6.989 5.975 -15.407 1.00 91.12 181 SER A CA 1
ATOM 1388 C C . SER A 1 181 ? -6.883 5.512 -13.939 1.00 91.12 181 SER A C 1
ATOM 1390 O O . SER A 1 181 ? -7.607 4.610 -13.518 1.00 91.12 181 SER A O 1
ATOM 1392 N N . GLY A 1 182 ? -5.923 6.043 -13.182 1.00 90.50 182 GLY A N 1
ATOM 1393 C CA . GLY A 1 182 ? -5.624 5.696 -11.798 1.00 90.50 182 GLY A CA 1
ATOM 1394 C C . GLY A 1 182 ? -4.450 6.519 -11.271 1.00 90.50 182 GLY A C 1
ATOM 1395 O O . GLY A 1 182 ? -3.784 7.218 -12.032 1.00 90.50 182 GLY A O 1
ATOM 1396 N N . PHE A 1 183 ? -4.199 6.427 -9.970 1.00 91.94 183 PHE A N 1
ATOM 1397 C CA . PHE A 1 183 ? -3.043 7.032 -9.312 1.00 91.94 183 PHE A CA 1
ATOM 1398 C C . PHE A 1 183 ? -2.439 6.047 -8.306 1.00 91.94 183 PHE A C 1
ATOM 1400 O O . PHE A 1 183 ? -3.136 5.157 -7.813 1.00 91.94 183 PHE A O 1
ATOM 1407 N N . CYS A 1 184 ? -1.163 6.231 -7.985 1.00 91.06 184 CYS A N 1
ATOM 1408 C CA . CYS A 1 184 ? -0.450 5.480 -6.959 1.00 91.06 184 CYS A CA 1
ATOM 1409 C C . CYS A 1 184 ? -0.166 6.375 -5.751 1.00 91.06 184 CYS A C 1
ATOM 1411 O O . CYS A 1 184 ? 0.161 7.553 -5.899 1.00 91.06 184 CYS A O 1
ATOM 1413 N N . VAL A 1 185 ? -0.265 5.787 -4.562 1.00 89.00 185 VAL A N 1
ATOM 1414 C CA . VAL A 1 185 ? 0.296 6.321 -3.319 1.00 89.00 185 VAL A CA 1
ATOM 1415 C C . VAL A 1 185 ? 1.192 5.216 -2.785 1.00 89.00 185 VAL A C 1
ATOM 1417 O O . VAL A 1 185 ? 0.688 4.151 -2.430 1.00 89.00 185 VAL A O 1
ATOM 1420 N N . GLU A 1 186 ? 2.500 5.436 -2.776 1.00 88.38 186 GLU A N 1
ATOM 1421 C CA . GLU A 1 186 ? 3.484 4.408 -2.430 1.00 88.38 186 GLU A CA 1
ATOM 1422 C C . GLU A 1 186 ? 4.261 4.881 -1.204 1.00 88.38 186 GLU A C 1
ATOM 1424 O O . GLU A 1 186 ? 5.266 5.577 -1.357 1.00 88.38 186 GLU A O 1
ATOM 1429 N N . PRO A 1 187 ? 3.782 4.577 0.018 1.00 88.88 187 PRO A N 1
ATOM 1430 C CA . PRO A 1 187 ? 4.536 4.866 1.225 1.00 88.88 187 PRO A CA 1
ATOM 1431 C C . PRO A 1 187 ? 5.899 4.189 1.166 1.00 88.88 187 PRO A C 1
ATOM 1433 O O . PRO A 1 187 ? 5.994 2.997 0.873 1.00 88.88 187 PRO A O 1
ATOM 1436 N N . SER A 1 188 ? 6.946 4.958 1.421 1.00 81.50 188 SER A N 1
ATOM 1437 C CA . SER A 1 188 ? 8.317 4.507 1.265 1.00 81.50 188 SER A CA 1
ATOM 1438 C C . SER A 1 188 ? 9.254 5.297 2.164 1.00 81.50 188 SER A C 1
ATOM 1440 O O . SER A 1 188 ? 8.895 6.295 2.794 1.00 81.50 188 SER A O 1
ATOM 1442 N N . ARG A 1 189 ? 10.516 4.891 2.144 1.00 75.56 189 ARG A N 1
ATOM 1443 C CA . ARG A 1 189 ? 11.613 5.743 2.592 1.00 75.56 189 ARG A CA 1
ATOM 1444 C C . ARG A 1 189 ? 12.040 6.684 1.486 1.00 75.56 189 ARG A C 1
ATOM 1446 O O . ARG A 1 189 ? 11.551 6.605 0.355 1.00 75.56 189 ARG A O 1
ATOM 1453 N N . TYR A 1 190 ? 12.948 7.582 1.836 1.00 67.31 190 TYR A N 1
ATOM 1454 C CA . TYR A 1 190 ? 13.582 8.499 0.904 1.00 67.31 190 TYR A CA 1
ATOM 1455 C C . TYR A 1 190 ? 14.103 7.740 -0.329 1.00 67.31 190 TYR A C 1
ATOM 1457 O O . TYR A 1 190 ? 14.608 6.622 -0.232 1.00 67.31 190 TYR A O 1
ATOM 1465 N N . VAL A 1 191 ? 13.959 8.319 -1.520 1.00 49.69 191 VAL A N 1
ATOM 1466 C CA . VAL A 1 191 ? 14.546 7.725 -2.728 1.00 49.69 191 VAL A CA 1
ATOM 1467 C C . VAL A 1 191 ? 16.067 7.867 -2.615 1.00 49.69 191 VAL A C 1
ATOM 1469 O O . VAL A 1 191 ? 16.562 8.980 -2.449 1.00 49.69 191 VAL A O 1
ATOM 1472 N N . ASN A 1 192 ? 16.791 6.746 -2.714 1.00 42.78 192 ASN A N 1
ATOM 1473 C CA . ASN A 1 192 ? 18.196 6.567 -2.296 1.00 42.78 192 ASN A CA 1
ATOM 1474 C C . ASN A 1 192 ? 18.418 6.426 -0.778 1.00 42.78 192 ASN A C 1
ATOM 1476 O O . ASN A 1 192 ? 19.511 6.724 -0.298 1.00 42.78 192 ASN A O 1
ATOM 1480 N N . ALA A 1 193 ? 17.406 5.958 -0.045 1.00 38.69 193 ALA A N 1
ATOM 1481 C CA . ALA A 1 193 ? 17.594 5.414 1.291 1.0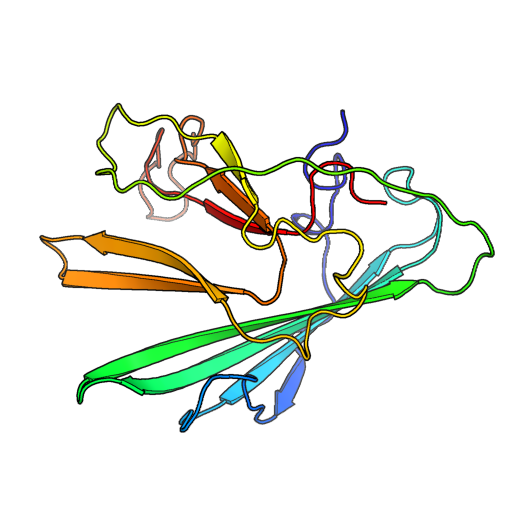0 38.69 193 ALA A CA 1
ATOM 1482 C C . ALA A 1 193 ? 18.439 4.121 1.228 1.00 38.69 193 ALA A C 1
ATOM 1484 O O . ALA A 1 193 ? 18.132 3.234 0.426 1.00 38.69 193 ALA A O 1
ATOM 1485 N N . ASN A 1 194 ? 19.502 4.051 2.027 1.00 41.69 194 ASN A N 1
ATOM 1486 C CA . ASN A 1 194 ? 20.352 2.897 2.299 1.00 41.69 194 ASN A CA 1
ATOM 1487 C C . ASN A 1 194 ? 20.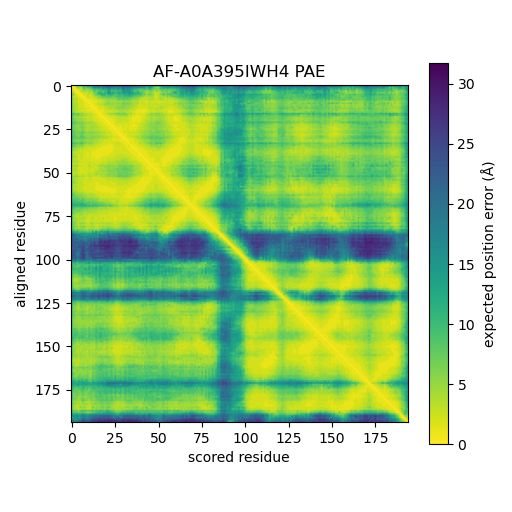146 2.424 3.743 1.00 41.69 194 ASN A C 1
ATOM 1489 O O . ASN A 1 194 ? 20.492 3.191 4.668 1.00 41.69 194 ASN A O 1
#

pLDDT: mean 81.16, std 16.54, range [26.39, 97.25]

Sequence (194 aa):
MRLHGGVKGWGKRFWQGPKLVGKREIPGVEGLEGGESVEFRLRDEDGEEGYPGTLDVSVVYTTGKQKLGGKEIRVLGIEYEVKLVDDGKGVEETVVNVTKSFFTLGPEEPNVDDCFIVDAKSESTPLDTRSSSLTTLVKASHPETGIHLEVLSTEPAFQFYTGKYIDVPAVEGLEARGARSGFCVEPSRYVNAN

InterPro domains:
  IPR008183 Aldose 1-/Glucose-6-phosphate 1-epimerase [PF01263] (1-129)
  IPR011013 Galactose mutarotase-like domain superfamily [SSF74650] (3-193)
  IPR014718 Glycoside hydrolase-type carbohydrate-binding [G3DSA:2.70.98.10] (1-103)
  IPR014718 Glycoside hydrolase-type carbohydrate-binding [G3DSA:2.70.98.10] (104-194)